Protein AF-A0A1Y3B6M1-F1 (afdb_monomer_lite)

Organism: Euroglyphus maynei (NCBI:txid6958)

Radius of gyration: 24.14 Å; chains: 1; bounding box: 63×74×67 Å

pLDDT: mean 87.47, std 10.2, range [52.38, 98.38]

Structure (mmCIF, N/CA/C/O backbone):
data_AF-A0A1Y3B6M1-F1
#
_entry.id   AF-A0A1Y3B6M1-F1
#
loop_
_atom_site.group_PDB
_atom_site.id
_atom_site.type_symbol
_atom_site.label_atom_id
_atom_site.label_alt_id
_atom_site.label_comp_id
_atom_site.label_asym_id
_atom_site.label_entity_id
_atom_site.label_seq_id
_atom_site.pdbx_PDB_ins_code
_atom_site.Cartn_x
_atom_site.Cartn_y
_atom_site.Cartn_z
_atom_site.occupancy
_atom_site.B_iso_or_equiv
_atom_site.auth_seq_id
_atom_site.auth_comp_id
_atom_site.auth_asym_id
_atom_site.auth_atom_id
_atom_site.pdbx_PDB_model_num
ATOM 1 N N . MET A 1 1 ? 20.526 39.812 29.156 1.00 56.16 1 MET A N 1
ATOM 2 C CA . MET A 1 1 ? 19.170 39.251 29.366 1.00 56.16 1 MET A CA 1
ATOM 3 C C . MET A 1 1 ? 19.056 38.810 30.818 1.00 56.16 1 MET A C 1
ATOM 5 O O . MET A 1 1 ? 19.956 38.121 31.278 1.00 56.16 1 MET A O 1
ATOM 9 N N . THR A 1 2 ? 18.029 39.238 31.553 1.00 82.69 2 THR A N 1
ATOM 10 C CA . THR A 1 2 ? 17.868 38.959 32.996 1.00 82.69 2 THR A CA 1
ATOM 11 C C . THR A 1 2 ? 16.769 37.921 33.245 1.00 82.69 2 THR A C 1
ATOM 13 O O . THR A 1 2 ? 15.884 37.736 32.410 1.00 82.69 2 THR A O 1
ATOM 16 N N . VAL A 1 3 ? 16.799 37.252 34.403 1.00 76.81 3 VAL A N 1
ATOM 17 C CA . VAL A 1 3 ? 15.806 36.231 34.809 1.00 76.81 3 VAL A CA 1
ATOM 18 C C . VAL A 1 3 ? 14.363 36.756 34.719 1.00 76.81 3 VAL A C 1
ATOM 20 O O . VAL A 1 3 ? 13.467 36.036 34.281 1.00 76.81 3 VAL A O 1
ATOM 23 N N . GLY A 1 4 ? 14.146 38.039 35.032 1.00 81.12 4 GLY A N 1
ATOM 24 C CA . GLY A 1 4 ? 12.837 38.694 34.921 1.00 81.12 4 GLY A CA 1
ATOM 25 C C . GLY A 1 4 ? 12.283 38.770 33.493 1.00 81.12 4 GLY A C 1
ATOM 26 O O . GLY A 1 4 ? 11.069 38.750 33.319 1.00 81.12 4 GLY A O 1
ATOM 27 N N . SER A 1 5 ? 13.145 38.787 32.470 1.00 83.19 5 SER A N 1
ATOM 28 C CA . SER A 1 5 ? 12.724 38.795 31.062 1.00 83.19 5 SER A CA 1
ATOM 29 C C . SER A 1 5 ? 12.376 37.398 30.534 1.00 83.19 5 SER A C 1
ATOM 31 O O . SER A 1 5 ? 11.593 37.294 29.596 1.00 83.19 5 SER A O 1
ATOM 33 N N . TRP A 1 6 ? 12.925 36.331 31.121 1.00 88.19 6 TRP A N 1
ATOM 34 C CA . TRP A 1 6 ? 12.691 34.946 30.688 1.00 88.19 6 TRP A CA 1
ATOM 35 C C . TRP A 1 6 ? 11.420 34.330 31.275 1.00 88.19 6 TRP A C 1
ATOM 37 O O . TRP A 1 6 ? 10.715 33.591 30.592 1.00 88.19 6 TRP A O 1
ATOM 47 N N . LEU A 1 7 ? 11.098 34.655 32.528 1.00 88.00 7 LEU A N 1
ATOM 48 C CA . LEU A 1 7 ? 9.897 34.174 33.215 1.00 88.00 7 LEU A CA 1
ATOM 49 C C . LEU A 1 7 ? 8.584 34.375 32.428 1.00 88.00 7 LEU A C 1
ATOM 51 O O . LEU A 1 7 ? 7.830 33.405 32.321 1.00 88.00 7 LEU A O 1
ATOM 55 N N . PRO A 1 8 ? 8.271 35.561 31.864 1.00 91.00 8 PRO A N 1
ATOM 56 C CA . PRO A 1 8 ? 7.045 35.732 31.085 1.00 91.00 8 PRO A CA 1
ATOM 57 C C . PRO A 1 8 ? 7.068 34.917 29.786 1.00 91.00 8 PRO A C 1
ATOM 59 O O . PRO A 1 8 ? 6.048 34.337 29.437 1.00 91.00 8 PRO A O 1
ATOM 62 N N . ILE A 1 9 ? 8.225 34.801 29.124 1.00 93.62 9 ILE A N 1
ATOM 63 C CA . ILE A 1 9 ? 8.383 34.036 27.877 1.00 93.62 9 ILE A CA 1
ATOM 64 C C . ILE A 1 9 ? 8.147 32.540 28.122 1.00 93.62 9 ILE A C 1
ATOM 66 O O . ILE A 1 9 ? 7.402 31.896 27.389 1.00 93.62 9 ILE A O 1
ATOM 70 N N . PHE A 1 10 ? 8.732 31.969 29.177 1.00 94.50 10 PHE A N 1
ATOM 71 C CA . PHE A 1 10 ? 8.503 30.559 29.504 1.00 94.50 10 PHE A CA 1
ATOM 72 C C . PHE A 1 10 ? 7.058 30.291 29.934 1.00 94.50 10 PHE A C 1
ATOM 74 O O . PHE A 1 10 ? 6.504 29.253 29.575 1.00 94.50 10 PHE A O 1
ATOM 81 N N . LYS A 1 11 ? 6.416 31.224 30.653 1.00 94.62 11 LYS A N 1
ATOM 82 C CA . LYS A 1 11 ? 4.994 31.104 31.013 1.00 94.62 11 LYS A CA 1
ATOM 83 C C . LYS A 1 11 ? 4.093 31.111 29.779 1.00 94.62 11 LYS A C 1
ATOM 85 O O . LYS A 1 11 ? 3.209 30.264 29.688 1.00 94.62 11 LYS A O 1
ATOM 90 N N . THR A 1 12 ? 4.319 32.018 28.827 1.00 95.62 12 THR A N 1
ATOM 91 C CA . THR A 1 12 ? 3.512 32.076 27.599 1.00 95.62 12 THR A CA 1
ATOM 92 C C . THR A 1 12 ? 3.732 30.846 26.723 1.00 95.62 12 THR A C 1
ATOM 94 O O . THR A 1 12 ? 2.754 30.239 26.292 1.00 95.62 12 THR A O 1
ATOM 97 N N . LEU A 1 13 ? 4.983 30.415 26.530 1.00 97.06 13 LEU A N 1
ATOM 98 C CA . LEU A 1 13 ? 5.295 29.188 25.789 1.00 97.06 13 LEU A CA 1
ATOM 99 C C . LEU A 1 13 ? 4.675 27.948 26.439 1.00 97.06 13 LEU A C 1
ATOM 101 O O . LEU A 1 13 ? 4.111 27.115 25.738 1.00 97.06 13 LEU A O 1
ATOM 105 N N . SER A 1 14 ? 4.726 27.847 27.770 1.00 97.38 14 SER A N 1
ATOM 106 C CA . SER A 1 14 ? 4.114 26.739 28.509 1.00 97.38 14 SER A CA 1
ATOM 107 C C . SER A 1 14 ? 2.605 26.657 28.261 1.00 97.38 14 SER A C 1
ATOM 109 O O . SER A 1 14 ? 2.094 25.588 27.936 1.00 97.38 14 SER A O 1
ATOM 111 N N . ILE A 1 15 ? 1.898 27.791 28.313 1.00 97.69 15 ILE A N 1
ATOM 112 C CA . ILE A 1 15 ? 0.455 27.842 28.031 1.00 97.69 15 ILE A CA 1
ATOM 113 C C . ILE A 1 15 ? 0.163 27.436 26.578 1.00 97.69 15 ILE A C 1
ATOM 115 O O . ILE A 1 15 ? -0.742 26.638 26.340 1.00 97.69 15 ILE A O 1
ATOM 119 N N . ILE A 1 16 ? 0.940 27.936 25.610 1.00 98.19 16 ILE A N 1
ATOM 120 C CA . ILE A 1 16 ? 0.761 27.602 24.187 1.00 98.19 16 ILE A CA 1
ATOM 121 C C . ILE A 1 16 ? 0.960 26.100 23.950 1.00 98.19 16 ILE A C 1
ATOM 123 O O . ILE A 1 16 ? 0.113 25.463 23.322 1.00 98.19 16 ILE A O 1
ATOM 127 N N . TYR A 1 17 ? 2.042 25.519 24.475 1.00 98.38 17 TYR A N 1
ATOM 128 C CA . TYR A 1 17 ? 2.318 24.092 24.308 1.00 98.38 17 TYR A CA 1
ATOM 129 C C . TYR A 1 17 ? 1.321 23.207 25.051 1.00 98.38 17 TYR A C 1
ATOM 131 O O . TYR A 1 17 ? 0.971 22.149 24.535 1.00 98.38 17 TYR A O 1
ATOM 139 N N . LEU A 1 18 ? 0.812 23.639 26.208 1.00 98.06 18 LEU A N 1
ATOM 140 C CA . LEU A 1 18 ? -0.251 22.925 26.911 1.00 98.06 18 LEU A CA 1
ATOM 141 C C . LEU A 1 18 ? -1.519 22.853 26.049 1.00 98.06 18 LEU A C 1
ATOM 143 O O . LEU A 1 18 ? -2.072 21.772 25.861 1.00 98.06 18 LEU A O 1
ATOM 147 N N . ILE A 1 19 ? -1.954 23.985 25.486 1.00 98.19 19 ILE A N 1
ATOM 148 C CA . ILE A 1 19 ? -3.149 24.044 24.633 1.00 98.19 19 ILE A CA 1
ATOM 149 C C . ILE A 1 19 ? -2.946 23.202 23.368 1.00 98.19 19 ILE A C 1
ATOM 151 O O . ILE A 1 19 ? -3.797 22.376 23.041 1.00 98.19 19 ILE A O 1
ATOM 155 N N . MET A 1 20 ? -1.811 23.362 22.681 1.00 98.00 20 MET A N 1
ATOM 156 C CA . MET A 1 20 ? -1.489 22.573 21.489 1.00 98.00 20 MET A CA 1
ATOM 157 C C . MET A 1 20 ? -1.423 21.072 21.809 1.00 98.00 20 MET A C 1
ATOM 159 O O . MET A 1 20 ? -1.964 20.264 21.058 1.00 98.00 20 MET A O 1
ATOM 163 N N . GLY A 1 21 ? -0.828 20.698 22.945 1.00 98.12 21 GLY A N 1
ATOM 164 C CA . GLY A 1 21 ? -0.761 19.318 23.419 1.00 98.12 21 GLY A CA 1
ATOM 165 C C . GLY A 1 21 ? -2.143 18.717 23.673 1.00 98.12 21 GLY A C 1
ATOM 166 O O . GLY A 1 21 ? -2.411 17.611 23.210 1.00 98.12 21 GLY A O 1
ATOM 167 N N . LEU A 1 22 ? -3.044 19.459 24.327 1.00 97.88 22 LEU A N 1
ATOM 168 C CA . LEU A 1 22 ? -4.426 19.024 24.555 1.00 97.88 22 LEU A CA 1
ATOM 169 C C . LEU A 1 22 ? -5.199 18.843 23.242 1.00 97.88 22 LEU A C 1
ATOM 171 O O . LEU A 1 22 ? -5.906 17.848 23.089 1.00 97.88 22 LEU A O 1
ATOM 175 N N . ILE A 1 23 ? -5.035 19.760 22.281 1.00 97.88 23 ILE A N 1
ATOM 176 C CA . ILE A 1 23 ? -5.667 19.654 20.957 1.00 97.88 23 ILE A CA 1
ATOM 177 C C . ILE A 1 23 ? -5.150 18.414 20.217 1.00 97.88 23 ILE A C 1
ATOM 179 O O . ILE A 1 23 ? -5.949 17.597 19.763 1.00 97.88 23 ILE A O 1
ATOM 183 N N . CYS A 1 24 ? -3.830 18.234 20.126 1.00 97.38 24 CYS A N 1
ATOM 184 C CA . CYS A 1 24 ? -3.230 17.074 19.463 1.00 97.38 24 CYS A CA 1
ATOM 185 C C . CYS A 1 24 ? -3.636 15.754 20.131 1.00 97.38 24 CYS A C 1
ATOM 187 O O . CYS A 1 24 ? -3.933 14.785 19.434 1.00 97.38 24 CYS A O 1
ATOM 189 N N . PHE A 1 25 ? -3.691 15.719 21.465 1.00 96.94 25 PHE A N 1
ATOM 190 C CA . PHE A 1 25 ? -4.132 14.549 22.219 1.00 96.94 25 PHE A CA 1
ATOM 191 C C . PHE A 1 25 ? -5.598 14.210 21.931 1.00 96.94 25 PHE A C 1
ATOM 193 O O . PHE A 1 25 ? -5.911 13.063 21.618 1.00 96.94 25 PHE A O 1
ATOM 200 N N . TYR A 1 26 ? -6.486 15.208 21.950 1.00 96.94 26 TYR A N 1
ATOM 201 C CA . TYR A 1 26 ? -7.895 15.015 21.608 1.00 96.94 26 TYR A CA 1
ATOM 202 C C . TYR A 1 26 ? -8.072 14.497 20.173 1.00 96.94 26 TYR A C 1
ATOM 204 O O . TYR A 1 26 ? -8.815 13.543 19.942 1.00 96.94 26 TYR A O 1
ATOM 212 N N . LEU A 1 27 ? -7.350 15.079 19.209 1.00 95.19 27 LEU A N 1
ATOM 2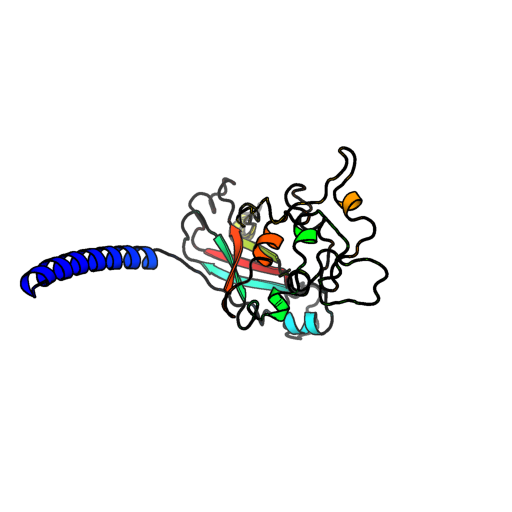13 C CA . LEU A 1 27 ? -7.382 14.622 17.820 1.00 95.19 27 LEU A CA 1
ATOM 214 C C . LEU A 1 27 ? -6.871 13.184 17.684 1.00 95.19 27 LEU A C 1
ATOM 216 O O . LEU A 1 27 ? -7.476 12.403 16.955 1.00 95.19 27 LEU A O 1
ATOM 220 N N . ASN A 1 28 ? -5.819 12.806 18.412 1.00 94.50 28 ASN A N 1
ATOM 221 C CA . ASN A 1 28 ? -5.300 11.439 18.400 1.00 94.50 28 ASN A CA 1
ATOM 222 C C . ASN A 1 28 ? -6.326 10.426 18.934 1.00 94.50 28 ASN A C 1
ATOM 224 O O . ASN A 1 28 ? -6.530 9.391 18.307 1.00 94.50 28 ASN A O 1
ATOM 228 N N . LEU A 1 29 ? -7.035 10.760 20.018 1.00 93.00 29 LEU A N 1
ATOM 229 C CA . LEU A 1 29 ? -8.090 9.906 20.578 1.00 93.00 29 LEU A CA 1
ATOM 230 C C . LEU A 1 29 ? -9.299 9.730 19.646 1.00 93.00 29 LEU A C 1
ATOM 232 O O . LEU A 1 29 ? -10.032 8.754 19.775 1.00 93.00 29 LEU A O 1
ATOM 236 N N . SER A 1 30 ? -9.524 10.664 18.718 1.00 90.19 30 SER A N 1
ATOM 237 C CA . SER A 1 30 ? -10.634 10.585 17.760 1.00 90.19 30 SER A CA 1
ATOM 238 C C . SER A 1 30 ? -10.384 9.619 16.593 1.00 90.19 30 SER A C 1
ATOM 240 O O . SER A 1 30 ? -11.319 9.284 15.862 1.00 90.19 30 SER A O 1
ATOM 242 N N . VAL A 1 31 ? -9.139 9.168 16.403 1.00 91.31 31 VAL A N 1
ATOM 243 C CA . VAL A 1 31 ? -8.767 8.266 15.308 1.00 91.31 31 VAL A CA 1
ATOM 244 C C . VAL A 1 31 ? -9.164 6.833 15.655 1.00 91.31 31 VAL A C 1
ATOM 246 O O . VAL A 1 31 ? -8.748 6.282 16.670 1.00 91.31 31 VAL A O 1
ATOM 249 N N . ILE A 1 32 ? -9.948 6.208 14.777 1.00 92.38 32 ILE A N 1
ATOM 250 C CA . ILE A 1 32 ? -10.334 4.798 14.882 1.00 92.38 32 ILE A CA 1
ATOM 251 C C . ILE A 1 32 ? -9.449 3.994 13.928 1.00 92.38 32 ILE A C 1
ATOM 253 O O . ILE A 1 32 ? -9.487 4.217 12.718 1.00 92.38 32 ILE A O 1
ATOM 257 N N . GLU A 1 33 ? -8.678 3.047 14.461 1.00 93.25 33 GLU A N 1
ATOM 258 C CA . GLU A 1 33 ? -7.795 2.169 13.687 1.00 93.25 33 GLU A CA 1
ATOM 259 C C . GLU A 1 33 ? -8.079 0.697 14.016 1.00 93.25 33 GLU A C 1
ATOM 261 O O . GLU A 1 33 ? -8.219 0.317 15.178 1.00 93.25 33 GLU A O 1
ATOM 266 N N . TYR A 1 34 ? -8.148 -0.134 12.976 1.00 94.12 34 TYR A N 1
ATOM 267 C CA . TYR A 1 34 ? -8.217 -1.588 13.085 1.00 94.12 34 TYR A CA 1
ATOM 268 C C . TYR A 1 34 ? -6.979 -2.192 12.424 1.00 94.12 34 TYR A C 1
ATOM 270 O O . TYR A 1 34 ? -6.754 -1.984 11.232 1.00 94.12 34 TYR A O 1
ATOM 278 N N . LYS A 1 35 ? -6.190 -2.950 13.194 1.00 94.56 35 LYS A N 1
ATOM 279 C CA . LYS A 1 35 ? -5.006 -3.672 12.710 1.00 94.56 35 LYS A CA 1
ATOM 280 C C . LYS A 1 35 ? -5.307 -5.168 12.678 1.00 94.56 35 LYS A C 1
ATOM 282 O O . LYS A 1 35 ? -5.713 -5.733 13.691 1.00 94.56 35 LYS A O 1
ATOM 287 N N . PHE A 1 36 ? -5.083 -5.797 11.526 1.00 94.19 36 PHE A N 1
ATOM 288 C CA . PHE A 1 36 ? -5.227 -7.241 11.342 1.00 94.19 36 PHE A CA 1
ATOM 289 C C . PHE A 1 36 ? -3.891 -7.830 10.908 1.00 94.19 36 PHE A C 1
ATOM 291 O O . PHE A 1 36 ? -3.324 -7.408 9.902 1.00 94.19 36 PHE A O 1
ATOM 298 N N . GLU A 1 37 ? -3.392 -8.794 11.673 1.00 94.81 37 GLU A N 1
ATOM 299 C CA . GLU A 1 37 ? -2.211 -9.567 11.305 1.00 94.81 37 GLU A CA 1
ATOM 300 C C . GLU A 1 37 ? -2.639 -10.804 10.512 1.00 94.81 37 GLU A C 1
ATOM 302 O O . GLU A 1 37 ? -3.543 -11.530 10.928 1.00 94.81 37 GLU A O 1
ATOM 307 N N . TYR A 1 38 ? -2.009 -11.025 9.357 1.00 94.19 38 TYR A N 1
ATOM 308 C CA . TYR A 1 38 ? -2.346 -12.123 8.447 1.00 94.19 38 TYR A CA 1
ATOM 309 C C . TYR A 1 38 ? -1.124 -12.961 8.029 1.00 94.19 38 TYR A C 1
ATOM 311 O O . TYR A 1 38 ? -1.192 -13.729 7.074 1.00 94.19 38 TYR A O 1
ATOM 319 N N . THR A 1 39 ? -0.010 -12.869 8.761 1.00 92.75 39 THR A N 1
ATOM 320 C CA . THR A 1 39 ? 1.233 -13.605 8.469 1.00 92.75 39 THR A CA 1
ATOM 321 C C . THR A 1 39 ? 1.020 -15.122 8.451 1.00 92.75 39 THR A C 1
ATOM 323 O O . THR A 1 39 ? 1.394 -15.793 7.493 1.00 92.75 39 THR A O 1
ATOM 326 N N . ASP A 1 40 ? 0.351 -15.656 9.477 1.00 90.31 40 ASP A N 1
ATOM 327 C CA . ASP A 1 40 ? 0.037 -17.084 9.615 1.00 90.31 40 ASP A CA 1
ATOM 328 C C . ASP A 1 40 ? -1.398 -17.404 9.156 1.00 90.31 40 ASP A C 1
ATOM 330 O O . ASP A 1 40 ? -2.075 -18.268 9.721 1.00 90.31 40 ASP A O 1
ATOM 334 N N . CYS A 1 41 ? -1.886 -16.713 8.120 1.00 90.12 41 CYS A N 1
ATOM 335 C CA . CYS A 1 41 ? -3.236 -16.932 7.611 1.00 90.12 41 CYS A CA 1
ATOM 336 C C . CYS A 1 41 ? -3.414 -18.361 7.074 1.00 90.12 41 CYS A C 1
ATOM 338 O O . CYS A 1 41 ? -2.555 -18.903 6.370 1.00 90.12 41 CYS A O 1
ATOM 340 N N . LEU A 1 42 ? -4.554 -18.969 7.400 1.00 89.94 42 LEU A N 1
ATOM 341 C CA . LEU A 1 42 ? -4.904 -20.311 6.947 1.00 89.94 42 LEU A CA 1
ATOM 342 C C . LEU A 1 42 ? -5.476 -20.266 5.536 1.00 89.94 42 LEU A C 1
ATOM 344 O O . LEU A 1 42 ? -6.326 -19.428 5.230 1.00 89.94 42 LEU A O 1
ATOM 348 N N . ARG A 1 43 ? -5.041 -21.209 4.699 1.00 86.81 43 ARG A N 1
ATOM 349 C CA . ARG A 1 43 ? -5.583 -21.376 3.354 1.00 86.81 43 ARG A CA 1
ATOM 350 C C . ARG A 1 43 ? -7.084 -21.648 3.422 1.00 86.81 43 ARG A C 1
ATOM 352 O O . ARG A 1 43 ? -7.520 -22.581 4.096 1.00 86.81 43 ARG A O 1
ATOM 359 N N . ASP A 1 44 ? -7.851 -20.876 2.662 1.00 82.38 44 ASP A N 1
ATOM 360 C CA . ASP A 1 44 ? -9.269 -21.134 2.469 1.00 82.38 44 ASP A CA 1
ATOM 361 C C . ASP A 1 44 ? -9.436 -22.367 1.569 1.00 82.38 44 ASP A C 1
ATOM 363 O O . ASP A 1 44 ? -8.948 -22.410 0.433 1.00 82.38 44 ASP A O 1
ATOM 367 N N . LEU A 1 45 ? -10.060 -23.415 2.106 1.00 70.19 45 LEU A N 1
ATOM 368 C CA . LEU A 1 45 ? -10.332 -24.643 1.367 1.00 70.19 45 LEU A CA 1
ATOM 369 C C . LEU A 1 45 ? -11.693 -24.499 0.690 1.00 70.19 45 LEU A C 1
ATOM 371 O O . LEU A 1 45 ? -12.726 -24.442 1.358 1.00 70.19 45 LEU A O 1
ATOM 375 N N . GLU A 1 46 ? -11.702 -24.481 -0.643 1.00 63.56 46 GLU A N 1
ATOM 376 C CA . GLU A 1 46 ? -12.949 -24.614 -1.390 1.00 63.56 46 GLU A CA 1
ATOM 377 C C . GLU A 1 46 ? -13.657 -25.924 -0.987 1.00 63.56 46 GLU A C 1
ATOM 379 O O . GLU A 1 46 ? -13.002 -26.951 -0.771 1.00 63.56 46 GLU A O 1
ATOM 384 N N . PRO A 1 47 ? -15.000 -25.928 -0.899 1.00 55.81 47 PRO A N 1
ATOM 385 C CA . PRO A 1 47 ? -15.770 -27.029 -0.313 1.00 55.81 47 PRO A CA 1
ATOM 386 C C . PRO A 1 47 ? -15.575 -28.393 -1.000 1.00 55.81 47 PRO A C 1
ATOM 388 O O . PRO A 1 47 ? -15.928 -29.416 -0.423 1.00 55.81 47 PRO A O 1
ATOM 391 N N . GLN A 1 48 ? -14.978 -28.442 -2.195 1.00 53.28 48 GLN A N 1
ATOM 392 C CA . GLN A 1 48 ? -14.689 -29.681 -2.925 1.00 53.28 48 GLN A CA 1
ATOM 393 C C . GLN A 1 48 ? -13.404 -30.404 -2.461 1.00 53.28 48 GLN A C 1
ATOM 395 O O . GLN A 1 48 ? -13.196 -31.558 -2.827 1.00 53.28 48 GLN A O 1
ATOM 400 N N . GLN A 1 49 ? -12.557 -29.775 -1.633 1.00 55.53 49 GLN A N 1
ATOM 401 C CA . GLN A 1 49 ? -11.272 -30.328 -1.161 1.00 55.53 49 GLN A CA 1
ATOM 402 C C . GLN A 1 49 ? -11.272 -30.696 0.338 1.00 55.53 49 GLN A C 1
ATOM 404 O O . GLN A 1 49 ? -10.221 -30.755 0.970 1.00 55.53 49 GLN A O 1
ATOM 409 N N . GLN A 1 50 ? -12.442 -30.982 0.921 1.00 55.91 50 GLN A N 1
ATOM 410 C CA . GLN A 1 50 ? -12.597 -31.311 2.351 1.00 55.91 50 GLN A CA 1
ATOM 411 C C . GLN A 1 50 ? -11.975 -32.655 2.788 1.00 55.91 50 GLN A C 1
ATOM 413 O O . GLN A 1 50 ? -11.927 -32.942 3.982 1.00 55.91 50 GLN A O 1
ATOM 418 N N . ASN A 1 51 ? -11.459 -33.470 1.862 1.00 53.38 51 ASN A N 1
ATOM 419 C CA . ASN A 1 51 ? -10.972 -34.822 2.166 1.00 53.38 51 ASN A CA 1
ATOM 420 C C . ASN A 1 51 ? -9.515 -34.905 2.662 1.00 53.38 51 ASN A C 1
ATOM 422 O O . ASN A 1 51 ? -8.981 -36.006 2.775 1.00 53.38 51 ASN A O 1
ATOM 426 N N . ILE A 1 52 ? -8.856 -33.786 2.993 1.00 53.69 52 ILE A N 1
ATOM 427 C CA . ILE A 1 52 ? -7.541 -33.812 3.656 1.00 53.69 52 ILE A CA 1
ATOM 428 C C . ILE A 1 52 ? -7.528 -32.780 4.798 1.00 53.69 52 ILE A C 1
ATOM 430 O O . ILE A 1 52 ? -7.536 -31.579 4.525 1.00 53.69 52 ILE A O 1
ATOM 434 N N . PRO A 1 53 ? -7.456 -33.200 6.077 1.00 58.69 53 PRO A N 1
ATOM 435 C CA . PRO A 1 53 ? -7.428 -32.301 7.227 1.00 58.69 53 PRO A CA 1
ATOM 436 C C . PRO A 1 53 ? -6.008 -31.762 7.436 1.00 58.69 53 PRO A C 1
ATOM 438 O O . PRO A 1 53 ? -5.385 -31.995 8.470 1.00 58.69 53 PRO A O 1
ATOM 441 N N . LYS A 1 54 ? -5.442 -31.087 6.433 1.00 65.81 54 LYS A N 1
ATOM 442 C CA . LYS A 1 54 ? -4.144 -30.432 6.588 1.00 65.81 54 LYS A CA 1
ATOM 443 C C . LYS A 1 54 ? -4.378 -28.943 6.761 1.00 65.81 54 LYS A C 1
ATOM 445 O O . LYS A 1 54 ? -4.567 -28.224 5.786 1.00 65.81 54 LYS A O 1
ATOM 450 N N . ILE A 1 55 ? -4.374 -28.509 8.021 1.00 74.69 55 ILE A N 1
ATOM 451 C CA . ILE A 1 55 ? -4.203 -27.099 8.375 1.00 74.69 55 ILE A CA 1
ATOM 452 C C . ILE A 1 55 ? -2.915 -26.653 7.680 1.00 74.69 55 ILE A C 1
ATOM 454 O O . ILE A 1 55 ? -1.845 -27.206 7.935 1.00 74.69 55 ILE A O 1
ATOM 458 N N . LEU A 1 56 ? -3.050 -25.745 6.720 1.00 85.62 56 LEU A N 1
ATOM 459 C CA . LEU A 1 56 ? -1.958 -25.303 5.869 1.00 85.62 56 LEU A CA 1
ATOM 460 C C . LEU A 1 56 ? -1.949 -23.781 5.870 1.00 85.62 56 LEU A C 1
ATOM 462 O O . LEU A 1 56 ? -2.946 -23.152 5.500 1.00 85.62 56 LEU A O 1
ATOM 466 N N . HIS A 1 57 ? -0.832 -23.205 6.300 1.00 89.69 57 HIS A N 1
ATOM 467 C CA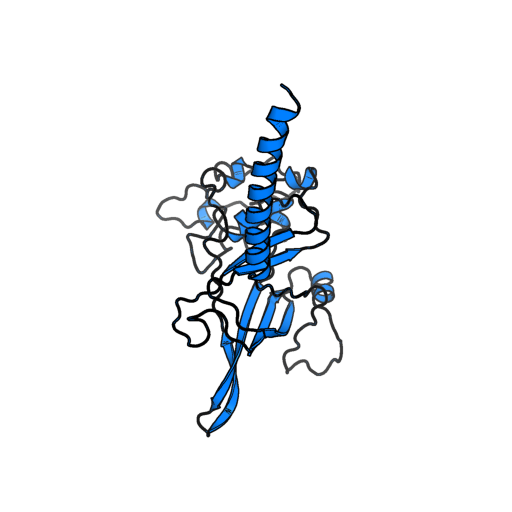 . HIS A 1 57 ? -0.639 -21.765 6.264 1.00 89.69 57 HIS A CA 1
ATOM 468 C C . HIS A 1 57 ? -0.279 -21.332 4.847 1.00 89.69 57 HIS A C 1
ATOM 470 O O . HIS A 1 57 ? 0.417 -22.053 4.128 1.00 89.69 57 HIS A O 1
ATOM 476 N N . CYS A 1 58 ? -0.735 -20.146 4.444 1.00 90.12 58 CYS A N 1
ATOM 477 C CA . CYS A 1 58 ? -0.411 -19.623 3.122 1.00 90.12 58 CYS A CA 1
ATOM 478 C C . CYS A 1 58 ? 1.098 -19.431 2.926 1.00 90.12 58 CYS A C 1
ATOM 480 O O . CYS A 1 58 ? 1.592 -19.765 1.851 1.00 90.12 58 CYS A O 1
ATOM 482 N N . LYS A 1 59 ? 1.849 -19.051 3.971 1.00 90.06 59 LYS A N 1
ATOM 483 C CA . LYS A 1 59 ? 3.317 -18.962 3.890 1.00 90.06 59 LYS A CA 1
ATOM 484 C C . LYS A 1 59 ? 3.960 -20.277 3.425 1.00 90.06 59 LYS A C 1
ATOM 486 O O . LYS A 1 59 ? 4.754 -20.277 2.495 1.00 90.06 59 LYS A O 1
ATOM 491 N N . ASP A 1 60 ? 3.505 -21.415 3.961 1.00 90.19 60 ASP A N 1
ATOM 492 C CA . ASP A 1 60 ? 4.057 -22.735 3.626 1.00 90.19 60 ASP A CA 1
ATOM 493 C C . ASP A 1 60 ? 3.721 -23.161 2.186 1.00 90.19 60 ASP A C 1
ATOM 495 O O . ASP A 1 60 ? 4.399 -24.013 1.603 1.00 90.19 60 ASP A O 1
ATOM 499 N N . VAL A 1 61 ? 2.628 -22.629 1.622 1.00 88.62 61 VAL A N 1
ATOM 500 C CA . VAL A 1 61 ? 2.230 -22.860 0.225 1.00 88.62 61 VAL A CA 1
ATOM 501 C C . VAL A 1 61 ? 3.157 -22.095 -0.709 1.00 88.62 61 VAL A C 1
ATOM 503 O O . VAL A 1 61 ? 3.672 -22.685 -1.662 1.00 88.62 61 VAL A O 1
ATOM 506 N N . ILE A 1 62 ? 3.383 -20.814 -0.415 1.00 88.81 62 ILE A N 1
ATOM 507 C CA . ILE A 1 62 ? 4.224 -19.931 -1.225 1.00 88.81 62 ILE A CA 1
ATOM 508 C C . ILE A 1 62 ? 5.692 -20.355 -1.160 1.00 88.81 62 ILE A C 1
ATOM 510 O O . ILE A 1 62 ? 6.341 -20.420 -2.202 1.00 88.81 62 ILE A O 1
ATOM 514 N N . ASP A 1 63 ? 6.187 -20.748 0.016 1.00 88.50 63 ASP A N 1
ATOM 515 C CA . ASP A 1 63 ? 7.565 -21.227 0.189 1.00 88.50 63 ASP A CA 1
ATOM 516 C C . ASP A 1 63 ? 7.862 -22.468 -0.667 1.00 88.50 63 ASP A C 1
ATOM 518 O O . ASP A 1 63 ? 8.978 -22.651 -1.156 1.00 88.50 63 ASP A O 1
ATOM 522 N N . LYS A 1 64 ? 6.857 -23.328 -0.882 1.00 88.88 64 LYS A N 1
ATOM 523 C CA . LYS A 1 64 ? 6.986 -24.521 -1.733 1.00 88.88 64 LYS A CA 1
ATOM 524 C C . LYS A 1 64 ? 6.805 -24.216 -3.212 1.00 88.88 64 LYS A C 1
ATOM 526 O O . LYS A 1 64 ? 7.493 -24.808 -4.038 1.00 88.88 64 LYS A O 1
ATOM 531 N N . ASN A 1 65 ? 5.859 -23.340 -3.538 1.00 87.88 65 ASN A N 1
ATOM 532 C CA . ASN A 1 65 ? 5.492 -22.987 -4.904 1.00 87.88 65 ASN A CA 1
ATOM 533 C C . ASN A 1 65 ? 5.517 -21.459 -5.056 1.00 87.88 65 ASN A C 1
ATOM 535 O O . ASN A 1 65 ? 4.454 -20.822 -4.996 1.00 87.88 65 ASN A O 1
ATOM 539 N N . PRO A 1 66 ? 6.708 -20.864 -5.258 1.00 82.75 66 PRO A N 1
ATOM 540 C CA . PRO A 1 66 ? 6.830 -19.423 -5.417 1.00 82.75 66 PRO A CA 1
ATOM 541 C C . PRO A 1 66 ? 6.027 -18.967 -6.639 1.00 82.75 66 PRO A 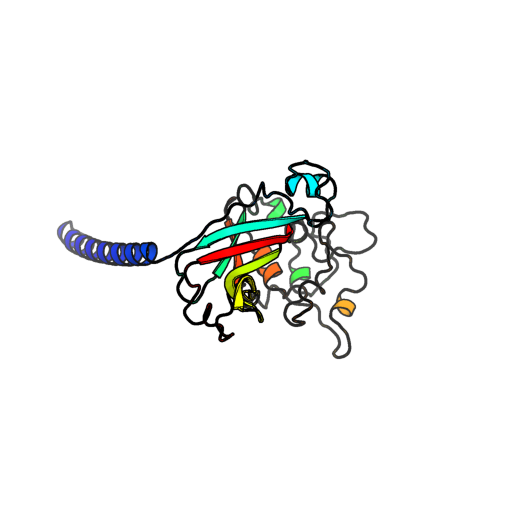C 1
ATOM 543 O O . PRO A 1 66 ? 6.168 -19.515 -7.732 1.00 82.75 66 PRO A O 1
ATOM 546 N N . GLY A 1 67 ? 5.157 -17.975 -6.443 1.00 79.69 67 GLY A N 1
ATOM 547 C CA . GLY A 1 67 ? 4.261 -17.450 -7.479 1.00 79.69 67 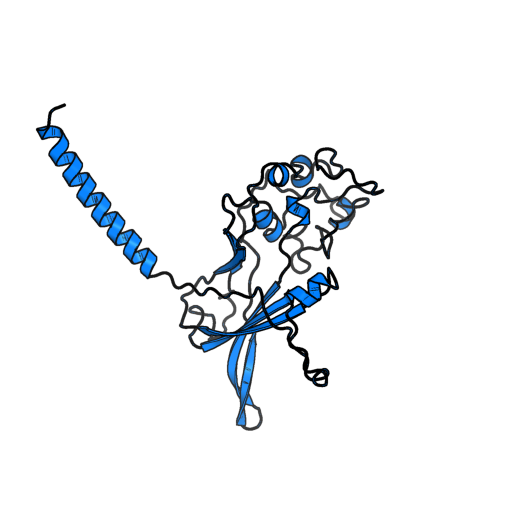GLY A CA 1
ATOM 548 C C . GLY A 1 67 ? 2.894 -18.137 -7.576 1.00 79.69 67 GLY A C 1
ATOM 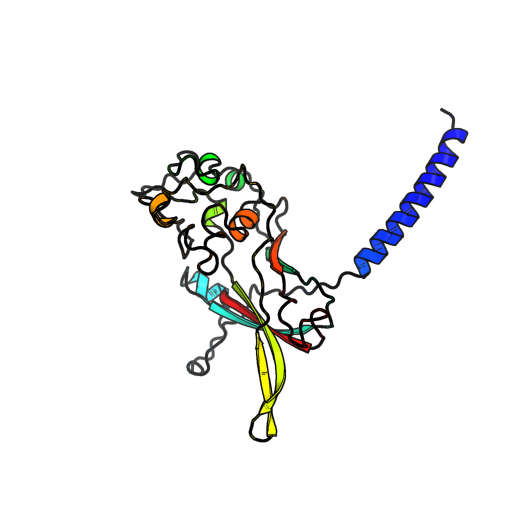549 O O . GLY A 1 67 ? 2.075 -17.722 -8.396 1.00 79.69 67 GLY A O 1
ATOM 550 N N . SER A 1 68 ? 2.614 -19.156 -6.755 1.00 86.31 68 SER A N 1
ATOM 551 C CA . SER A 1 68 ? 1.230 -19.604 -6.547 1.00 86.31 68 SER A CA 1
ATOM 552 C C . SER A 1 68 ? 0.436 -18.551 -5.765 1.00 86.31 68 SER A C 1
ATOM 554 O O . SER A 1 68 ? 1.024 -17.728 -5.082 1.00 86.31 68 SER A O 1
ATOM 556 N N . ILE A 1 69 ? -0.893 -18.544 -5.894 1.00 87.00 69 ILE A N 1
ATOM 557 C CA . ILE A 1 69 ? -1.763 -17.627 -5.142 1.00 87.00 69 ILE A CA 1
ATOM 558 C C . ILE A 1 69 ? -2.441 -18.428 -4.035 1.00 87.00 69 ILE A C 1
ATOM 560 O O . ILE A 1 69 ? -3.095 -19.439 -4.324 1.00 87.00 69 ILE A O 1
ATOM 564 N N . CYS A 1 70 ? -2.326 -17.977 -2.787 1.00 90.88 70 CYS A N 1
ATOM 565 C CA . CYS A 1 70 ? -3.022 -18.579 -1.657 1.00 90.88 70 CYS A CA 1
ATOM 566 C C . CYS A 1 70 ? -4.104 -17.637 -1.132 1.00 90.88 70 CYS A C 1
ATOM 568 O O . CYS A 1 70 ? -3.833 -16.526 -0.691 1.00 90.88 70 CYS A O 1
ATOM 570 N N . ARG A 1 71 ? -5.362 -18.082 -1.167 1.00 92.44 71 ARG A N 1
ATOM 571 C CA . ARG A 1 71 ? -6.474 -17.287 -0.641 1.00 92.44 71 ARG A CA 1
ATOM 572 C C . ARG A 1 71 ? -6.663 -17.550 0.836 1.00 92.44 71 ARG A C 1
ATOM 574 O O . ARG A 1 71 ? -6.670 -18.706 1.260 1.00 92.44 71 ARG A O 1
ATOM 581 N N . CYS A 1 72 ? -6.882 -16.489 1.591 1.00 92.56 72 CYS A N 1
ATOM 582 C CA . CYS A 1 72 ? -7.190 -16.575 3.003 1.00 92.56 72 CYS A CA 1
ATOM 583 C C . CYS A 1 72 ? -8.289 -15.575 3.381 1.00 92.56 72 CYS A C 1
ATOM 585 O O . CYS A 1 72 ? -8.496 -14.566 2.699 1.00 92.56 72 CYS A O 1
ATOM 587 N N . GLN A 1 73 ? -9.038 -15.883 4.439 1.00 92.69 73 GLN A N 1
ATOM 588 C CA . GLN A 1 73 ? -10.197 -15.093 4.843 1.00 92.69 73 GLN A CA 1
ATOM 589 C C . GLN A 1 73 ? -10.192 -14.788 6.339 1.00 92.69 73 GLN A C 1
ATOM 591 O O . GLN A 1 73 ? -9.972 -15.666 7.171 1.00 92.69 73 GLN A O 1
ATOM 596 N N . ILE A 1 74 ? -10.480 -13.534 6.680 1.00 93.38 74 ILE A N 1
ATOM 597 C CA . ILE A 1 74 ? -10.537 -13.044 8.057 1.00 93.38 74 ILE A CA 1
ATOM 598 C C . ILE A 1 74 ? -11.919 -12.429 8.291 1.00 93.38 74 ILE A C 1
ATOM 600 O O . ILE A 1 74 ? -12.291 -11.436 7.665 1.00 93.38 74 ILE A O 1
ATOM 604 N N . LEU A 1 75 ? -12.702 -13.033 9.191 1.00 93.25 75 LEU A N 1
ATOM 605 C CA . LEU A 1 75 ? -14.017 -12.529 9.593 1.00 93.25 75 LEU A CA 1
ATOM 606 C C . LEU A 1 75 ? -13.892 -11.722 10.886 1.00 93.25 75 LEU A C 1
ATOM 608 O O . LEU A 1 75 ? -13.571 -12.275 11.936 1.00 93.25 75 LEU A O 1
ATOM 612 N N . VAL A 1 76 ? -14.212 -10.433 10.824 1.00 93.94 76 VAL A N 1
ATOM 613 C CA . VAL A 1 76 ? -14.036 -9.491 11.940 1.00 93.94 76 VAL A CA 1
ATOM 614 C C . VAL A 1 76 ? -15.286 -8.658 12.164 1.00 93.94 76 VAL A C 1
ATOM 616 O O . VAL A 1 76 ? -16.012 -8.332 11.225 1.00 93.94 76 VAL A O 1
ATOM 619 N N . TYR A 1 77 ? -15.557 -8.316 13.421 1.00 94.50 77 TYR A N 1
ATOM 620 C CA . TYR A 1 77 ? -16.580 -7.335 13.766 1.00 94.50 77 TYR A CA 1
ATOM 621 C C . TYR A 1 77 ? -15.925 -5.959 13.908 1.00 94.50 77 TYR A C 1
ATOM 623 O O . TYR A 1 77 ? -14.990 -5.805 14.691 1.00 94.50 77 TYR A O 1
ATOM 631 N N . MET A 1 78 ? -16.417 -4.969 13.166 1.00 94.12 78 MET A N 1
ATOM 632 C CA . MET A 1 78 ? -15.945 -3.585 13.238 1.00 94.12 78 MET A CA 1
ATOM 633 C C . MET A 1 78 ? -17.051 -2.677 13.779 1.00 94.12 78 MET A C 1
ATOM 635 O O . MET A 1 78 ? -18.221 -2.832 13.420 1.00 94.12 78 MET A O 1
ATOM 639 N N . ASN A 1 79 ? -16.671 -1.731 14.637 1.00 92.88 79 ASN A N 1
ATOM 640 C CA . ASN A 1 79 ? -17.496 -0.602 15.070 1.00 92.88 79 ASN A CA 1
ATOM 641 C C . ASN A 1 79 ? -17.625 0.415 13.923 1.00 92.88 79 ASN A C 1
ATOM 643 O O . ASN A 1 79 ? -16.894 0.306 12.934 1.00 92.88 79 ASN A O 1
ATOM 647 N N . PRO A 1 80 ? -18.558 1.383 14.001 1.00 92.00 80 PRO A N 1
ATOM 648 C CA . PRO A 1 80 ? -18.726 2.322 12.906 1.00 92.00 80 PRO A CA 1
ATOM 649 C C . PRO A 1 80 ? -17.473 3.191 12.742 1.00 92.00 80 PRO A C 1
ATOM 651 O O . PRO A 1 80 ? -16.988 3.779 13.707 1.00 92.00 80 PRO A O 1
ATOM 654 N N . ILE A 1 81 ? -16.975 3.276 11.510 1.00 92.94 81 ILE A N 1
ATOM 655 C CA . ILE A 1 81 ? -15.846 4.117 11.112 1.00 92.94 81 ILE A CA 1
ATOM 656 C C . ILE A 1 81 ? -16.412 5.280 10.290 1.00 92.94 81 ILE A C 1
ATOM 658 O O . ILE A 1 81 ? -17.169 5.028 9.345 1.00 92.94 81 ILE A O 1
ATOM 662 N N . PRO A 1 82 ? -16.080 6.539 10.620 1.00 91.12 82 PRO A N 1
ATOM 663 C CA . PRO A 1 82 ? -16.534 7.692 9.854 1.00 91.12 82 PRO A CA 1
ATOM 664 C C . PRO A 1 82 ? -16.028 7.652 8.404 1.00 91.12 82 PRO A C 1
ATOM 666 O O . PRO A 1 82 ? -15.168 6.856 8.029 1.00 91.12 82 PRO A O 1
ATOM 669 N N . LYS A 1 83 ? -16.593 8.521 7.563 1.00 89.62 83 LYS A N 1
ATOM 670 C CA . LYS A 1 83 ? -16.202 8.676 6.156 1.00 89.62 83 LYS A CA 1
ATOM 671 C C . LYS A 1 83 ? -14.699 8.963 6.004 1.00 89.62 83 LYS A C 1
ATOM 673 O O . LYS A 1 83 ? -14.088 9.545 6.894 1.00 89.62 83 LYS A O 1
ATOM 678 N N . ASN A 1 84 ? -14.161 8.645 4.824 1.00 89.94 84 ASN A N 1
ATOM 679 C CA . ASN A 1 84 ? -12.741 8.741 4.458 1.00 89.94 84 ASN A CA 1
ATOM 680 C C . ASN A 1 84 ? -11.919 7.626 5.108 1.00 89.94 84 ASN A C 1
ATOM 682 O O . ASN A 1 84 ? -10.958 7.871 5.834 1.00 89.94 84 ASN A O 1
ATOM 686 N N . VAL A 1 85 ? -12.328 6.385 4.844 1.00 93.38 85 VAL A N 1
ATOM 687 C CA . VAL A 1 85 ? -11.621 5.202 5.332 1.00 93.38 85 VAL A CA 1
ATOM 688 C C . VAL A 1 85 ? -10.475 4.863 4.386 1.00 93.38 85 VAL A C 1
ATOM 690 O O . VAL A 1 85 ? -10.695 4.589 3.205 1.00 93.38 85 VAL A O 1
ATOM 693 N N . TYR A 1 86 ? -9.261 4.849 4.928 1.00 94.44 86 TYR A N 1
ATOM 694 C CA . TYR A 1 86 ? -8.040 4.472 4.223 1.00 94.44 86 TYR A CA 1
ATOM 695 C C . TYR A 1 86 ? -7.601 3.071 4.637 1.00 94.44 86 TYR A C 1
ATOM 697 O O . TYR A 1 86 ? -7.764 2.668 5.788 1.00 94.44 86 TYR A O 1
ATOM 705 N N . ILE A 1 87 ? -7.026 2.341 3.690 1.00 95.75 87 ILE A N 1
ATOM 706 C CA . ILE A 1 87 ? -6.492 0.998 3.886 1.00 95.75 87 ILE A CA 1
ATOM 707 C C . ILE A 1 87 ? -4.985 1.072 3.683 1.00 95.75 87 ILE A C 1
ATOM 709 O O . ILE A 1 87 ? -4.502 1.584 2.670 1.00 95.75 87 ILE A O 1
ATOM 713 N N . TYR A 1 88 ? -4.250 0.530 4.644 1.00 96.94 88 TYR A N 1
ATOM 714 C CA . TYR A 1 88 ? -2.801 0.424 4.603 1.00 96.94 88 TYR A CA 1
ATOM 715 C C . TYR A 1 88 ? -2.407 -1.042 4.719 1.00 96.94 88 TYR A C 1
ATOM 717 O O . TYR A 1 88 ? -3.026 -1.783 5.482 1.00 96.94 88 TYR A O 1
ATOM 725 N N . TYR A 1 89 ? -1.357 -1.438 4.007 1.00 96.81 89 TYR A N 1
ATOM 726 C CA . TYR A 1 89 ? -0.632 -2.661 4.333 1.00 96.81 89 TYR A CA 1
ATOM 727 C C . TYR A 1 89 ? 0.576 -2.295 5.191 1.00 96.81 89 TYR A C 1
ATOM 729 O O . TYR A 1 89 ? 1.204 -1.250 4.989 1.00 96.81 89 TYR A O 1
ATOM 737 N N . GLY A 1 90 ? 0.861 -3.135 6.180 1.00 96.38 90 GLY A N 1
ATOM 738 C CA . GLY A 1 90 ? 1.982 -2.975 7.093 1.00 96.38 90 GLY A CA 1
ATOM 739 C C . GLY A 1 90 ? 2.950 -4.135 6.950 1.00 96.38 90 GLY A C 1
ATOM 740 O O . GLY A 1 90 ? 2.523 -5.271 6.773 1.00 96.38 90 GLY A O 1
ATOM 741 N N . MET A 1 91 ? 4.240 -3.841 7.046 1.00 95.69 91 MET A N 1
ATOM 742 C CA . MET A 1 91 ? 5.284 -4.851 7.181 1.00 95.69 91 MET A CA 1
ATOM 743 C C . MET A 1 91 ? 6.092 -4.565 8.432 1.00 95.69 91 MET A C 1
ATOM 745 O O . MET A 1 91 ? 6.335 -3.406 8.775 1.00 95.69 91 MET A O 1
ATOM 749 N N . GLU A 1 92 ? 6.512 -5.635 9.090 1.00 95.62 92 GLU A N 1
ATOM 750 C CA . GLU A 1 92 ? 7.404 -5.606 10.241 1.00 95.62 92 GLU A CA 1
ATOM 751 C C . GLU A 1 92 ? 8.663 -6.405 9.901 1.00 95.62 92 GLU A C 1
ATOM 753 O O . GLU A 1 92 ? 8.620 -7.341 9.104 1.00 95.62 92 GLU A O 1
ATOM 758 N N . PHE A 1 93 ? 9.796 -6.007 10.483 1.00 94.69 93 PHE A N 1
ATOM 759 C CA . PHE A 1 93 ? 11.106 -6.629 10.241 1.00 94.69 93 PHE A CA 1
ATOM 760 C C . PHE A 1 93 ? 11.573 -6.608 8.769 1.00 94.69 93 PHE A C 1
ATOM 762 O O . PHE A 1 93 ? 12.375 -7.445 8.359 1.00 94.69 93 PHE A O 1
ATOM 769 N N . TYR A 1 94 ? 11.132 -5.619 7.982 1.00 95.19 94 TYR A N 1
ATOM 770 C CA . TYR A 1 94 ? 11.530 -5.448 6.583 1.00 95.19 94 TYR A CA 1
ATOM 771 C C . TYR A 1 94 ? 12.377 -4.178 6.394 1.00 95.19 94 TYR A C 1
ATOM 773 O O . TYR A 1 94 ? 11.889 -3.052 6.471 1.00 95.19 94 TYR A O 1
ATOM 781 N N . TYR A 1 95 ? 13.678 -4.347 6.154 1.00 94.31 95 TYR A N 1
ATOM 782 C CA . TYR A 1 95 ? 14.667 -3.261 6.182 1.00 94.31 95 TYR A CA 1
ATOM 783 C C . TYR A 1 95 ? 14.866 -2.598 4.810 1.00 94.31 95 TYR A C 1
ATOM 785 O O . TYR A 1 95 ? 15.873 -2.821 4.139 1.00 94.31 95 TYR A O 1
ATOM 793 N N . GLN A 1 96 ? 13.930 -1.732 4.404 1.00 93.44 96 GLN A N 1
ATOM 794 C CA . GLN A 1 96 ? 14.086 -0.936 3.172 1.00 93.44 96 GLN A CA 1
ATOM 795 C C . GLN A 1 96 ? 15.235 0.078 3.249 1.00 93.44 96 GLN A C 1
ATOM 797 O O . GLN A 1 96 ? 15.750 0.500 2.221 1.00 93.44 96 GLN A O 1
ATOM 802 N N . ASN A 1 97 ? 15.652 0.471 4.452 1.00 93.75 97 ASN A N 1
ATOM 803 C CA . ASN A 1 97 ? 16.707 1.458 4.689 1.00 93.75 97 ASN A CA 1
ATOM 804 C C . ASN A 1 97 ? 18.139 0.899 4.553 1.00 93.75 97 ASN A C 1
ATOM 806 O O . ASN A 1 97 ? 19.107 1.611 4.821 1.00 93.75 97 ASN A O 1
ATOM 810 N N . TYR A 1 98 ? 18.302 -0.361 4.145 1.00 93.12 98 TYR A N 1
ATOM 811 C CA . TYR A 1 98 ? 19.614 -0.943 3.882 1.00 93.12 98 TYR A CA 1
ATOM 812 C C . TYR A 1 98 ? 20.253 -0.299 2.639 1.00 93.12 98 TYR A C 1
ATOM 814 O O . TYR A 1 98 ? 19.713 -0.396 1.541 1.00 93.12 98 TYR A O 1
ATOM 822 N N . MET A 1 99 ? 21.414 0.349 2.788 1.00 90.56 99 MET A N 1
ATOM 823 C CA . MET A 1 99 ? 22.007 1.186 1.727 1.00 90.56 99 MET A CA 1
ATOM 824 C C . MET A 1 99 ? 22.146 0.491 0.356 1.00 90.56 99 MET A C 1
ATOM 826 O O . MET A 1 99 ? 21.734 1.087 -0.636 1.00 90.56 99 MET A O 1
ATOM 830 N N . PRO A 1 100 ? 22.640 -0.759 0.239 1.00 90.31 100 PRO A N 1
ATOM 831 C CA . PRO A 1 100 ? 22.670 -1.457 -1.050 1.00 90.31 100 PRO A CA 1
ATOM 832 C C . PRO A 1 100 ? 21.290 -1.714 -1.666 1.00 90.31 100 PRO A C 1
ATOM 834 O O . PRO A 1 100 ? 21.166 -1.729 -2.886 1.00 90.31 100 PRO A O 1
ATOM 837 N N . TYR A 1 101 ? 20.251 -1.893 -0.846 1.00 91.56 101 TYR A N 1
ATOM 838 C CA . TYR A 1 101 ? 18.873 -2.029 -1.321 1.00 91.56 101 TYR A CA 1
ATOM 839 C C . TYR A 1 101 ? 18.356 -0.697 -1.884 1.00 91.56 101 TYR A C 1
ATOM 841 O O . TYR A 1 101 ? 17.843 -0.664 -3.003 1.00 91.56 101 TYR A O 1
ATOM 849 N N . VAL A 1 102 ? 18.585 0.402 -1.156 1.00 91.19 102 VAL A N 1
ATOM 850 C CA . VAL A 1 102 ? 18.222 1.772 -1.567 1.00 91.19 102 VAL A CA 1
ATOM 851 C C . VAL A 1 102 ? 18.948 2.197 -2.844 1.00 91.19 102 VAL A C 1
ATOM 853 O O . VAL A 1 102 ? 18.339 2.794 -3.727 1.00 91.19 102 VAL A O 1
ATOM 856 N N . ASN A 1 103 ? 20.234 1.865 -2.959 1.00 89.62 103 ASN A N 1
ATOM 857 C CA . ASN A 1 103 ? 21.066 2.236 -4.105 1.00 89.62 103 ASN A CA 1
ATOM 858 C C . ASN A 1 103 ? 20.829 1.344 -5.336 1.00 89.62 103 ASN A C 1
ATOM 860 O O . ASN A 1 103 ? 21.295 1.673 -6.420 1.00 89.62 103 ASN A O 1
ATOM 864 N N . SER A 1 104 ? 20.122 0.218 -5.198 1.00 90.06 104 SER A N 1
ATOM 865 C CA . SER A 1 104 ? 19.804 -0.686 -6.309 1.00 90.06 104 SER A CA 1
ATOM 866 C C . SER A 1 104 ? 18.551 -0.203 -7.049 1.00 90.06 104 SER A C 1
ATOM 868 O O . SER A 1 104 ? 17.507 -0.859 -7.014 1.00 90.06 104 SER A O 1
ATOM 870 N N . ILE A 1 105 ? 18.637 0.988 -7.648 1.00 88.56 105 ILE A N 1
ATOM 871 C CA . ILE A 1 105 ? 17.587 1.653 -8.432 1.00 88.56 105 ILE A CA 1
ATOM 872 C C . ILE A 1 105 ? 18.265 2.477 -9.532 1.00 88.56 105 ILE A C 1
ATOM 874 O O . ILE A 1 105 ? 19.207 3.209 -9.243 1.00 88.56 105 ILE A O 1
ATOM 878 N N . ASP A 1 106 ? 17.738 2.437 -10.756 1.00 90.50 106 ASP A N 1
ATOM 879 C CA . ASP A 1 106 ? 18.139 3.363 -11.819 1.00 90.50 106 ASP A CA 1
ATOM 880 C C . ASP A 1 106 ? 17.121 4.498 -11.973 1.00 90.50 106 ASP A C 1
ATOM 882 O O . ASP A 1 106 ? 15.955 4.281 -12.307 1.00 90.50 106 ASP A O 1
ATOM 886 N N . SER A 1 107 ? 17.573 5.730 -11.742 1.00 89.62 107 SER A N 1
ATOM 887 C CA . SER A 1 107 ? 16.718 6.913 -11.861 1.00 89.62 107 SER A CA 1
ATOM 888 C C . SER A 1 107 ? 16.391 7.268 -13.314 1.00 89.62 107 SER A C 1
ATOM 890 O O . SER A 1 107 ? 15.269 7.688 -13.581 1.00 89.62 107 SER A O 1
ATOM 892 N N . LEU A 1 108 ? 17.314 7.068 -14.262 1.00 90.56 108 LEU A N 1
ATOM 893 C CA . LEU A 1 108 ? 17.075 7.355 -15.684 1.00 90.56 108 LEU A CA 1
ATOM 894 C C . LEU A 1 108 ? 16.024 6.407 -16.268 1.00 90.56 108 LEU A C 1
ATOM 896 O O . LEU A 1 108 ? 15.205 6.817 -17.098 1.00 90.56 108 LEU A O 1
ATOM 900 N N . GLN A 1 109 ? 16.004 5.166 -15.777 1.00 91.19 109 GLN A N 1
ATOM 901 C CA . GLN A 1 109 ? 14.985 4.185 -16.125 1.00 91.19 109 GLN A CA 1
ATOM 902 C C . GLN A 1 109 ? 13.607 4.563 -15.583 1.00 91.19 109 GLN A C 1
ATOM 904 O O . GLN A 1 109 ? 12.637 4.539 -16.338 1.00 91.19 109 GLN A O 1
ATOM 909 N N . LEU A 1 110 ? 13.511 4.967 -14.313 1.00 91.56 110 LEU A N 1
ATOM 910 C CA . LEU A 1 110 ? 12.243 5.409 -13.718 1.00 91.56 110 LEU A CA 1
ATOM 911 C C . LEU A 1 110 ? 11.692 6.687 -14.370 1.00 91.56 110 LEU A C 1
ATOM 913 O O . LEU A 1 110 ? 10.475 6.863 -14.444 1.00 91.56 110 LEU A O 1
ATOM 917 N N . CYS A 1 111 ? 12.570 7.546 -14.890 1.00 91.19 111 CYS A N 1
ATOM 918 C CA . CYS A 1 111 ? 12.201 8.717 -15.683 1.00 91.19 111 CYS A CA 1
ATOM 919 C C . CYS A 1 111 ? 11.840 8.385 -17.144 1.00 91.19 111 CYS A C 1
ATOM 921 O O . CYS A 1 111 ? 11.604 9.304 -17.924 1.00 91.19 111 CYS A O 1
ATOM 923 N N . GLY A 1 112 ? 11.850 7.113 -17.555 1.00 88.50 112 GLY A N 1
ATOM 924 C CA . GLY A 1 112 ? 11.508 6.706 -18.921 1.00 88.50 112 GLY A CA 1
ATOM 925 C C . GLY A 1 112 ? 12.491 7.189 -19.997 1.00 88.50 112 GLY A C 1
ATOM 926 O O . GLY A 1 112 ? 12.168 7.117 -21.181 1.00 88.50 112 GLY A O 1
ATOM 927 N N . GLN A 1 113 ? 13.676 7.679 -19.609 1.00 87.50 113 GLN A N 1
ATOM 928 C CA . GLN A 1 113 ? 14.687 8.207 -20.533 1.00 87.50 113 GLN A CA 1
ATOM 929 C C . GLN A 1 113 ? 15.531 7.090 -21.152 1.00 87.50 113 GLN A C 1
ATOM 931 O O . GLN A 1 113 ? 15.892 7.164 -22.325 1.00 87.50 113 GLN A O 1
ATOM 936 N N . GLN A 1 114 ? 15.834 6.048 -20.372 1.00 84.88 114 GLN A N 1
ATOM 937 C CA . GLN A 1 114 ? 16.660 4.928 -20.811 1.00 84.88 114 GLN A CA 1
ATOM 938 C C . GLN A 1 114 ? 16.180 3.619 -20.181 1.00 84.88 114 GLN A C 1
ATOM 940 O O . GLN A 1 114 ? 16.105 3.498 -18.968 1.00 84.88 114 GLN A O 1
ATOM 945 N N . LEU A 1 115 ? 15.874 2.607 -20.997 1.00 80.69 115 LEU A N 1
ATOM 946 C CA . LEU A 1 115 ? 15.382 1.316 -20.492 1.00 80.69 115 LEU A CA 1
ATOM 947 C C . LEU A 1 115 ? 16.501 0.332 -20.123 1.00 80.69 115 LEU A C 1
ATOM 949 O O . LEU A 1 115 ? 16.279 -0.579 -19.325 1.00 80.69 115 LEU A O 1
ATOM 953 N N . ILE A 1 116 ? 17.694 0.515 -20.690 1.00 78.81 116 ILE A N 1
ATOM 954 C CA . ILE A 1 116 ? 18.873 -0.320 -20.441 1.00 78.81 116 ILE A CA 1
ATOM 955 C C . ILE A 1 116 ? 19.689 0.323 -19.324 1.00 78.81 116 ILE A C 1
ATOM 957 O O . ILE A 1 116 ? 20.218 1.409 -19.520 1.00 78.81 116 ILE A O 1
ATOM 961 N N . SER A 1 117 ? 19.818 -0.351 -18.186 1.00 70.56 117 SER A N 1
ATOM 962 C CA . SER A 1 117 ? 20.590 0.143 -17.046 1.00 70.56 117 SER A CA 1
ATOM 963 C C . SER A 1 117 ? 21.828 -0.707 -16.790 1.00 70.56 117 SER A C 1
ATOM 965 O O . SER A 1 117 ? 21.716 -1.933 -16.732 1.00 70.56 117 SER A O 1
ATOM 967 N N . ASP A 1 118 ? 22.970 -0.057 -16.559 1.00 67.00 118 ASP A N 1
ATOM 968 C CA . ASP A 1 118 ? 24.186 -0.690 -16.028 1.00 67.00 118 ASP A CA 1
ATOM 969 C C . ASP A 1 118 ? 24.308 -0.568 -14.496 1.00 67.00 118 ASP A C 1
ATOM 971 O O . ASP A 1 118 ? 25.090 -1.300 -13.882 1.00 67.00 118 ASP A O 1
ATOM 975 N N . ASP A 1 119 ? 23.529 0.329 -13.879 1.00 66.00 119 ASP A N 1
ATOM 976 C CA . ASP A 1 119 ? 23.661 0.732 -12.469 1.00 66.00 119 ASP A CA 1
ATOM 977 C C . ASP A 1 119 ? 22.958 -0.228 -11.501 1.00 66.00 119 ASP A C 1
ATOM 979 O O . ASP A 1 119 ? 23.305 -0.337 -10.321 1.00 66.00 119 ASP A O 1
ATOM 983 N N . CYS A 1 120 ? 21.976 -0.979 -11.994 1.00 69.25 120 CYS A N 1
ATOM 984 C CA . CYS A 1 120 ? 21.293 -1.978 -11.193 1.00 69.25 120 CYS A CA 1
ATOM 985 C C . CYS A 1 120 ? 22.207 -3.190 -10.953 1.00 69.25 120 CYS A C 1
ATOM 987 O O . CYS A 1 120 ? 22.555 -3.924 -11.873 1.00 69.25 120 CYS A O 1
ATOM 989 N N . SER A 1 121 ? 22.540 -3.428 -9.679 1.00 56.97 121 SER A N 1
ATOM 990 C CA . SER A 1 121 ? 23.512 -4.407 -9.142 1.00 56.97 121 SER A CA 1
ATOM 991 C C . SER A 1 121 ? 23.391 -5.873 -9.602 1.00 56.97 121 SER A C 1
ATOM 993 O O . SER A 1 121 ? 24.204 -6.711 -9.216 1.00 56.97 121 SER A O 1
ATOM 995 N N . SER A 1 122 ? 22.412 -6.211 -10.436 1.00 54.00 122 SER A N 1
ATOM 996 C CA . SER A 1 122 ? 22.185 -7.547 -10.969 1.00 54.00 122 SER A CA 1
ATOM 997 C C . SER A 1 122 ? 22.501 -7.575 -12.466 1.00 54.00 122 SER A C 1
ATOM 999 O O . SER A 1 122 ? 21.602 -7.616 -13.305 1.00 54.00 122 SER A O 1
ATOM 1001 N N . LYS A 1 123 ? 23.796 -7.624 -12.804 1.00 52.38 123 LYS A N 1
ATOM 1002 C CA . LYS A 1 123 ? 24.263 -8.117 -14.111 1.00 52.38 123 LYS A CA 1
ATOM 1003 C C . LYS A 1 123 ? 24.017 -9.624 -14.182 1.00 52.38 123 LYS A C 1
ATOM 1005 O O . LYS A 1 123 ? 24.938 -10.429 -14.082 1.00 52.38 123 LYS A O 1
ATOM 1010 N N . ASN A 1 124 ? 22.754 -10.026 -14.267 1.00 53.41 124 ASN A N 1
ATOM 1011 C CA . ASN A 1 124 ? 22.438 -11.403 -14.609 1.00 53.41 124 ASN A CA 1
ATOM 1012 C C . ASN A 1 124 ? 22.734 -11.588 -16.102 1.00 53.41 124 ASN A C 1
ATOM 1014 O O . ASN A 1 124 ? 22.503 -10.674 -16.888 1.00 53.41 124 ASN A O 1
ATOM 1018 N N . ASN A 1 125 ? 23.191 -12.779 -16.494 1.00 55.69 125 ASN A N 1
ATOM 1019 C CA . ASN A 1 125 ? 23.360 -13.210 -17.890 1.00 55.69 125 ASN A CA 1
ATOM 1020 C C . ASN A 1 125 ? 22.000 -13.358 -18.615 1.00 55.69 125 ASN A C 1
ATOM 1022 O O . ASN A 1 125 ? 21.714 -14.389 -19.220 1.00 55.69 125 ASN A O 1
ATOM 1026 N N . VAL A 1 126 ? 21.109 -12.376 -18.481 1.00 61.09 126 VAL A N 1
ATOM 1027 C CA . VAL A 1 126 ? 19.803 -12.342 -19.133 1.00 61.09 126 VAL A CA 1
ATOM 1028 C C . VAL A 1 126 ? 19.991 -11.645 -20.471 1.00 61.09 126 VAL A C 1
ATOM 1030 O O . VAL A 1 126 ? 20.591 -10.578 -20.552 1.00 61.09 126 VAL A O 1
ATOM 1033 N N . THR A 1 127 ? 19.477 -12.260 -21.530 1.00 71.62 127 THR A N 1
ATOM 1034 C CA . THR A 1 127 ? 19.573 -11.765 -22.910 1.00 71.62 127 THR A CA 1
ATOM 1035 C C . THR A 1 127 ? 18.844 -10.439 -23.139 1.00 71.62 127 THR A C 1
ATOM 1037 O O . THR A 1 127 ? 19.083 -9.798 -24.157 1.00 71.62 127 THR A O 1
ATOM 1040 N N . LEU A 1 128 ? 17.957 -10.034 -22.222 1.00 82.75 128 LEU A N 1
ATOM 1041 C CA . LEU A 1 128 ? 17.166 -8.804 -22.283 1.00 82.75 128 LEU A CA 1
ATOM 1042 C C . LEU A 1 128 ? 17.312 -7.980 -20.987 1.00 82.75 128 LEU A C 1
ATOM 1044 O O . LEU A 1 128 ? 17.364 -8.567 -19.902 1.00 82.75 128 LEU A O 1
ATOM 1048 N N . PRO A 1 129 ? 17.325 -6.635 -21.070 1.00 86.62 129 PRO A N 1
ATOM 1049 C CA . PRO A 1 129 ? 17.341 -5.744 -19.909 1.00 86.62 129 PRO A CA 1
ATOM 1050 C C . PRO A 1 129 ? 16.084 -5.909 -19.041 1.00 86.62 129 PRO A C 1
ATOM 1052 O O . PRO A 1 129 ? 14.966 -6.009 -19.552 1.00 86.62 129 PRO A O 1
ATOM 1055 N N . ILE A 1 130 ? 16.267 -5.911 -17.718 1.00 89.31 130 ILE A N 1
ATOM 1056 C CA . ILE A 1 130 ? 15.173 -6.010 -16.742 1.00 89.31 130 ILE A CA 1
ATOM 1057 C C . ILE A 1 130 ? 14.569 -4.623 -16.499 1.00 89.31 130 ILE A C 1
ATOM 1059 O O . ILE A 1 130 ? 15.293 -3.678 -16.184 1.00 89.31 130 ILE A O 1
ATOM 1063 N N . VAL A 1 131 ? 13.244 -4.516 -16.586 1.00 91.38 131 VAL A N 1
ATOM 1064 C CA . VAL A 1 131 ? 12.497 -3.278 -16.348 1.00 91.38 131 VAL A CA 1
ATOM 1065 C C . VAL A 1 131 ? 11.272 -3.556 -15.465 1.00 91.38 131 VAL A C 1
ATOM 1067 O O . VAL A 1 131 ? 10.415 -4.354 -15.857 1.00 91.38 131 VAL A O 1
ATOM 1070 N N . PRO A 1 132 ? 11.133 -2.892 -14.303 1.00 92.56 132 PRO A N 1
ATOM 1071 C CA . PRO A 1 132 ? 12.115 -2.022 -13.644 1.00 92.56 132 PRO A CA 1
ATOM 1072 C C . PRO A 1 132 ? 13.297 -2.823 -13.076 1.00 92.56 132 PRO A C 1
ATOM 1074 O O . PRO A 1 132 ? 13.119 -3.907 -12.526 1.00 92.56 132 PRO A O 1
ATOM 1077 N N . CYS A 1 133 ? 14.511 -2.299 -13.164 1.00 89.81 133 CYS A N 1
ATOM 1078 C CA . CYS A 1 133 ? 15.681 -2.933 -12.581 1.00 89.81 133 CYS A CA 1
ATOM 1079 C C . CYS A 1 133 ? 15.804 -2.620 -11.082 1.00 89.81 133 CYS A C 1
ATOM 1081 O O . CYS A 1 133 ? 15.228 -1.660 -10.566 1.00 89.81 133 CYS A O 1
ATOM 1083 N N . GLY A 1 134 ? 16.578 -3.449 -10.378 1.00 90.31 134 GLY A N 1
ATOM 1084 C CA . GLY A 1 134 ? 16.962 -3.192 -8.994 1.00 90.31 134 GLY A CA 1
ATOM 1085 C C . GLY A 1 134 ? 16.237 -4.032 -7.941 1.00 90.31 134 GLY A C 1
ATOM 1086 O O . GLY A 1 134 ? 15.148 -4.573 -8.155 1.00 90.31 134 GLY A O 1
ATOM 1087 N N . MET A 1 135 ? 16.870 -4.158 -6.773 1.00 91.00 135 MET A N 1
ATOM 1088 C CA . MET A 1 135 ? 16.356 -4.956 -5.651 1.00 91.00 135 MET A CA 1
ATOM 1089 C C . MET A 1 135 ? 15.059 -4.376 -5.086 1.00 91.00 135 MET A C 1
ATOM 1091 O O . MET A 1 135 ? 14.149 -5.137 -4.743 1.00 91.00 135 MET A O 1
ATOM 1095 N N . THR A 1 136 ? 14.963 -3.043 -5.038 1.00 92.69 136 THR A N 1
ATOM 1096 C CA . THR A 1 136 ? 13.769 -2.357 -4.535 1.00 92.69 136 THR A CA 1
ATOM 1097 C C . THR A 1 136 ? 12.558 -2.692 -5.391 1.00 92.69 136 THR A C 1
ATOM 1099 O O . THR A 1 136 ? 11.543 -3.142 -4.870 1.00 92.69 136 THR A O 1
ATOM 1102 N N . ALA A 1 137 ? 12.673 -2.563 -6.712 1.00 93.56 137 ALA A N 1
ATOM 1103 C CA . ALA A 1 137 ? 11.557 -2.846 -7.600 1.00 93.56 137 ALA A CA 1
ATOM 1104 C C . ALA A 1 137 ? 11.206 -4.345 -7.626 1.00 93.56 137 ALA A C 1
ATOM 1106 O O . ALA A 1 137 ? 10.035 -4.703 -7.530 1.00 93.56 137 ALA A O 1
ATOM 1107 N N . ASN A 1 138 ? 12.202 -5.239 -7.667 1.00 93.12 138 ASN A N 1
ATOM 1108 C CA . ASN A 1 138 ? 11.969 -6.688 -7.720 1.00 93.12 138 ASN A CA 1
ATOM 1109 C C . ASN A 1 138 ? 11.218 -7.246 -6.495 1.00 93.12 138 ASN A C 1
ATOM 1111 O O . ASN A 1 138 ? 10.572 -8.282 -6.604 1.00 93.12 138 ASN A O 1
ATOM 1115 N N . SER A 1 139 ? 11.288 -6.581 -5.343 1.00 94.00 139 SER A N 1
ATOM 1116 C CA . SER A 1 139 ? 10.636 -7.019 -4.099 1.00 94.00 139 SER A CA 1
ATOM 1117 C C . SER A 1 139 ? 9.317 -6.297 -3.800 1.00 94.00 139 SER A C 1
ATOM 1119 O O . SER A 1 139 ? 8.877 -6.269 -2.656 1.00 94.00 139 SER A O 1
ATOM 1121 N N . MET A 1 140 ? 8.679 -5.728 -4.828 1.00 94.56 140 MET A N 1
ATOM 1122 C CA . MET A 1 140 ? 7.385 -5.055 -4.721 1.00 94.56 140 MET A CA 1
ATOM 1123 C C . MET A 1 140 ? 6.307 -5.925 -4.067 1.00 94.56 140 MET A C 1
ATOM 1125 O O . MET A 1 140 ? 6.096 -7.071 -4.453 1.00 94.56 140 MET A O 1
ATOM 1129 N N . PHE A 1 141 ? 5.581 -5.323 -3.123 1.00 94.31 141 PHE A N 1
ATOM 1130 C CA . PHE A 1 141 ? 4.405 -5.917 -2.492 1.00 94.31 141 PHE A CA 1
ATOM 1131 C C . PHE A 1 141 ? 3.307 -6.246 -3.515 1.00 94.31 141 PHE A C 1
ATOM 1133 O O . PHE A 1 141 ? 2.895 -5.376 -4.291 1.00 94.31 141 PHE A O 1
ATOM 1140 N N . ASN A 1 142 ? 2.823 -7.488 -3.494 1.00 92.62 142 ASN A N 1
ATOM 1141 C CA . ASN A 1 142 ? 1.926 -8.050 -4.504 1.00 92.62 142 ASN A CA 1
ATOM 1142 C C . ASN A 1 142 ? 0.611 -8.628 -3.953 1.00 92.62 142 ASN A C 1
ATOM 1144 O O . ASN A 1 142 ? -0.242 -8.982 -4.771 1.00 92.62 142 ASN A O 1
ATOM 1148 N N . ASP A 1 143 ? 0.401 -8.678 -2.633 1.00 93.62 143 ASP A N 1
ATOM 1149 C CA . ASP A 1 143 ? -0.869 -9.157 -2.083 1.00 93.62 143 ASP A CA 1
ATOM 1150 C C . ASP A 1 143 ? -2.030 -8.247 -2.503 1.00 93.62 143 ASP A C 1
ATOM 1152 O O . ASP A 1 143 ? -1.902 -7.024 -2.684 1.00 93.62 143 ASP A O 1
ATOM 1156 N N . THR A 1 144 ? -3.214 -8.842 -2.614 1.00 93.69 144 THR A N 1
ATOM 1157 C CA . THR A 1 144 ? -4.437 -8.098 -2.931 1.00 93.69 144 THR A CA 1
ATOM 1158 C C . THR A 1 144 ? -5.506 -8.302 -1.877 1.00 93.69 144 THR A C 1
ATOM 1160 O O . THR A 1 144 ? -5.702 -9.421 -1.401 1.00 93.69 144 THR A O 1
ATOM 1163 N N . PHE A 1 145 ? -6.240 -7.231 -1.584 1.00 94.81 145 PHE A N 1
ATOM 1164 C CA . PHE A 1 145 ? -7.261 -7.207 -0.547 1.00 94.81 145 PHE A CA 1
ATOM 1165 C C . PHE A 1 145 ? -8.642 -6.966 -1.150 1.00 94.81 145 PHE A C 1
ATOM 1167 O O . PHE A 1 145 ? -8.837 -6.011 -1.902 1.00 94.81 145 PHE A O 1
ATOM 1174 N N . GLU A 1 146 ? -9.620 -7.776 -0.751 1.00 94.69 146 GLU A N 1
ATOM 1175 C CA . GLU A 1 146 ? -11.036 -7.500 -0.981 1.00 94.69 146 GLU A CA 1
ATOM 1176 C C . GLU A 1 146 ? -11.764 -7.409 0.357 1.00 94.69 146 GLU A C 1
ATOM 1178 O O . GLU A 1 146 ? -11.641 -8.283 1.216 1.00 94.69 146 GLU A O 1
ATOM 1183 N N . LEU A 1 147 ? -12.584 -6.375 0.519 1.00 93.94 147 LEU A N 1
ATOM 1184 C CA . LEU A 1 147 ? -13.399 -6.196 1.712 1.00 93.94 147 LEU A CA 1
ATOM 1185 C C . LEU A 1 147 ? -14.870 -6.440 1.373 1.00 93.94 147 LEU A C 1
ATOM 1187 O O . LEU A 1 147 ? -15.414 -5.847 0.441 1.00 93.94 147 LEU A O 1
ATOM 1191 N N . LYS A 1 148 ? -15.540 -7.304 2.138 1.00 93.56 148 LYS A N 1
ATOM 1192 C CA . LYS A 1 148 ? -16.964 -7.618 1.953 1.00 93.56 148 LYS A CA 1
ATOM 1193 C C . LYS A 1 148 ? -17.718 -7.437 3.264 1.00 93.56 148 LYS A C 1
ATOM 1195 O O . LYS A 1 148 ? -17.313 -7.959 4.297 1.00 93.56 148 LYS A O 1
ATOM 1200 N N . LYS A 1 149 ? -18.846 -6.729 3.248 1.00 92.19 149 LYS A N 1
ATOM 1201 C CA . LYS A 1 149 ? -19.730 -6.606 4.415 1.00 92.19 149 LYS A CA 1
ATOM 1202 C C . LYS A 1 149 ? -20.695 -7.781 4.470 1.00 92.19 149 LYS A C 1
ATOM 1204 O O . LYS A 1 149 ? -21.372 -8.078 3.487 1.00 92.19 149 LYS A O 1
ATOM 1209 N N . ARG A 1 150 ? -20.828 -8.413 5.634 1.00 91.94 150 ARG A N 1
ATOM 1210 C CA . ARG A 1 150 ? -21.851 -9.433 5.869 1.00 91.94 150 ARG A CA 1
ATOM 1211 C C . ARG A 1 150 ? -23.189 -8.759 6.155 1.00 91.94 150 ARG A C 1
ATOM 1213 O O . ARG A 1 150 ? -23.338 -8.072 7.165 1.00 91.94 150 ARG A O 1
ATOM 1220 N N . ILE A 1 151 ? -24.168 -8.997 5.290 1.00 89.56 151 ILE A N 1
ATOM 1221 C CA . ILE A 1 151 ? -25.531 -8.481 5.422 1.00 89.56 151 ILE A CA 1
ATOM 1222 C C . ILE A 1 151 ? -26.526 -9.633 5.574 1.00 89.56 151 ILE A C 1
ATOM 1224 O O . ILE A 1 151 ? -26.305 -10.745 5.089 1.00 89.56 151 ILE A O 1
ATOM 1228 N N . LEU A 1 152 ? -27.624 -9.366 6.275 1.00 87.56 152 LEU A N 1
ATOM 1229 C CA . LEU A 1 152 ? -28.761 -10.275 6.375 1.00 87.56 152 LEU A CA 1
ATOM 1230 C C . LEU A 1 152 ? -29.853 -9.744 5.453 1.00 87.56 152 LEU A C 1
ATOM 1232 O O . LEU A 1 152 ? -30.337 -8.633 5.659 1.00 87.56 152 LEU A O 1
ATOM 1236 N N . ALA A 1 153 ? -30.228 -10.524 4.445 1.00 82.88 153 ALA A N 1
ATOM 1237 C CA . ALA A 1 153 ? -31.339 -10.195 3.559 1.00 82.88 153 ALA A CA 1
ATOM 1238 C C . ALA A 1 153 ? -32.311 -11.375 3.485 1.00 82.88 153 ALA A C 1
ATOM 1240 O O . ALA A 1 153 ? -31.942 -12.522 3.758 1.00 82.88 153 ALA A O 1
ATOM 1241 N N . ARG A 1 154 ? -33.576 -11.084 3.172 1.00 83.44 154 ARG A N 1
ATOM 1242 C CA . ARG A 1 154 ? -34.574 -12.124 2.913 1.00 83.44 154 ARG A CA 1
ATOM 1243 C C . ARG A 1 154 ? -34.462 -12.563 1.460 1.00 83.44 154 ARG A C 1
ATOM 1245 O O . ARG A 1 154 ? -34.480 -11.727 0.562 1.00 83.44 154 ARG A O 1
ATOM 1252 N N . ASP A 1 155 ? -34.384 -13.867 1.255 1.00 81.38 155 ASP A N 1
ATOM 1253 C CA . ASP A 1 155 ? -34.497 -14.478 -0.063 1.00 81.38 155 ASP A CA 1
ATOM 1254 C C . ASP A 1 155 ? -35.889 -14.245 -0.664 1.00 81.38 155 ASP A C 1
ATOM 1256 O O . ASP A 1 155 ? -36.848 -13.932 0.045 1.00 81.38 155 ASP A O 1
ATOM 1260 N N . GLN A 1 156 ? -36.028 -14.549 -1.957 1.00 83.19 156 GLN A N 1
ATOM 1261 C CA . GLN A 1 156 ? -37.313 -14.593 -2.673 1.00 83.19 156 GLN A CA 1
ATOM 1262 C C . GLN A 1 156 ? -38.371 -15.482 -1.983 1.00 83.19 156 GLN A C 1
ATOM 1264 O O . GLN A 1 156 ? -39.564 -15.270 -2.153 1.00 83.19 156 GLN A O 1
ATOM 1269 N N . HIS A 1 157 ? -37.938 -16.436 -1.151 1.00 82.31 157 HIS A N 1
ATOM 1270 C CA . HIS A 1 157 ? -38.792 -17.346 -0.377 1.00 82.31 157 HIS A CA 1
ATOM 1271 C C . HIS A 1 157 ? -39.016 -16.890 1.082 1.00 82.31 157 HIS A C 1
ATOM 1273 O O . HIS A 1 157 ? -39.443 -17.677 1.922 1.00 82.31 157 HIS A O 1
ATOM 1279 N N . GLY A 1 158 ? -38.648 -15.654 1.441 1.00 83.19 158 GLY A N 1
ATOM 1280 C CA . GLY A 1 158 ? -38.837 -15.089 2.784 1.00 83.19 158 GLY A CA 1
ATOM 1281 C C . GLY A 1 158 ? -37.869 -15.593 3.864 1.00 83.19 158 GLY A C 1
ATOM 1282 O O . GLY A 1 158 ? -37.915 -15.106 4.995 1.00 83.19 158 GLY A O 1
ATOM 1283 N N . LYS A 1 159 ? -36.963 -16.525 3.539 1.00 85.00 159 LYS A N 1
ATOM 1284 C CA . LYS A 1 159 ? -35.936 -17.034 4.461 1.00 85.00 159 LYS A CA 1
ATOM 1285 C C . LYS A 1 159 ? -34.794 -16.028 4.601 1.00 85.00 159 LYS A C 1
ATOM 1287 O O . LYS A 1 159 ? -34.298 -15.513 3.606 1.00 85.00 159 LYS A O 1
ATOM 1292 N N . ILE A 1 160 ? -34.351 -15.770 5.830 1.00 84.69 160 ILE A N 1
ATOM 1293 C CA . ILE A 1 160 ? -33.186 -14.914 6.086 1.00 84.69 160 ILE A CA 1
ATOM 1294 C C . ILE A 1 160 ? -31.920 -15.684 5.693 1.00 84.69 160 ILE A C 1
ATOM 1296 O O . ILE A 1 160 ? -31.632 -16.737 6.269 1.00 84.69 160 ILE A O 1
ATOM 1300 N N . LYS A 1 161 ? -31.152 -15.145 4.744 1.00 86.62 161 LYS A N 1
ATOM 1301 C CA . LYS A 1 161 ? -29.813 -15.631 4.401 1.00 86.62 161 LYS A CA 1
ATOM 1302 C C . LYS A 1 161 ? -28.756 -14.558 4.619 1.00 86.62 161 LYS A C 1
ATOM 1304 O O . LYS A 1 161 ? -29.025 -13.361 4.729 1.00 86.62 161 LYS A O 1
ATOM 1309 N N . ARG A 1 162 ? -27.522 -15.043 4.728 1.00 87.62 162 ARG A N 1
ATOM 1310 C CA . ARG A 1 162 ? -26.317 -14.228 4.845 1.00 87.62 162 ARG A CA 1
ATOM 1311 C C . ARG A 1 162 ? -25.785 -13.969 3.444 1.00 87.62 162 ARG A C 1
ATOM 1313 O O . ARG A 1 162 ? -25.517 -14.920 2.716 1.00 87.62 162 ARG A O 1
ATOM 1320 N N . TYR A 1 163 ? -25.601 -12.701 3.115 1.00 88.00 163 TYR A N 1
ATOM 1321 C CA . TYR A 1 163 ? -24.985 -12.257 1.873 1.00 88.00 163 TYR A CA 1
ATOM 1322 C C . TYR A 1 163 ? -23.703 -11.487 2.175 1.00 88.00 163 TYR A C 1
ATOM 1324 O O . TYR A 1 163 ? -23.566 -10.872 3.235 1.00 88.00 163 TYR A O 1
ATOM 1332 N N . LEU A 1 164 ? -22.764 -11.533 1.235 1.00 90.38 164 LEU A N 1
ATOM 1333 C CA . LEU A 1 164 ? -21.528 -10.763 1.277 1.00 90.38 164 LEU A CA 1
ATOM 1334 C C . LEU A 1 164 ? -21.627 -9.655 0.234 1.00 90.38 164 LEU A C 1
ATOM 1336 O O . LEU A 1 164 ? -21.650 -9.928 -0.962 1.00 90.38 164 LEU A O 1
ATOM 1340 N N . TYR A 1 165 ? -21.716 -8.414 0.699 1.00 89.88 165 TYR A N 1
ATOM 1341 C CA . TYR A 1 165 ? -21.752 -7.238 -0.157 1.00 89.88 165 TYR A CA 1
ATOM 1342 C C . TYR A 1 165 ? -20.325 -6.718 -0.382 1.00 89.88 165 TYR A C 1
ATOM 1344 O O . TYR A 1 165 ? -19.668 -6.374 0.606 1.00 89.88 165 TYR A O 1
ATOM 1352 N N . PRO A 1 166 ? -19.818 -6.669 -1.626 1.00 91.94 166 PRO A N 1
ATOM 1353 C CA . PRO A 1 166 ? -18.471 -6.187 -1.901 1.00 91.94 166 PRO A CA 1
ATOM 1354 C C . PRO A 1 166 ? -18.359 -4.681 -1.663 1.00 91.94 166 PRO A C 1
ATOM 1356 O O . PRO A 1 166 ? -19.227 -3.904 -2.056 1.00 91.94 166 PRO A O 1
ATOM 1359 N N . ILE A 1 167 ? -17.273 -4.273 -1.015 1.00 91.38 167 ILE A N 1
ATOM 1360 C CA . ILE A 1 167 ? -16.934 -2.873 -0.781 1.00 91.38 167 ILE A CA 1
ATOM 1361 C C . ILE A 1 167 ? -15.814 -2.509 -1.746 1.00 91.38 167 ILE A C 1
ATOM 1363 O O . ILE A 1 167 ? -14.757 -3.135 -1.736 1.00 91.38 167 ILE A O 1
ATOM 1367 N N . SER A 1 168 ? -16.060 -1.501 -2.581 1.00 91.06 168 SER A N 1
ATOM 1368 C CA . SER A 1 168 ? -15.085 -1.046 -3.570 1.00 91.06 168 SER A CA 1
ATOM 1369 C C . SER A 1 168 ? -13.915 -0.334 -2.888 1.00 91.06 168 SER A C 1
ATOM 1371 O O . SER A 1 168 ? -14.116 0.590 -2.094 1.00 91.06 168 SER A O 1
ATOM 1373 N N . ILE A 1 169 ? -12.697 -0.774 -3.208 1.00 92.06 169 ILE A N 1
ATOM 1374 C CA . ILE A 1 169 ? -11.442 -0.170 -2.759 1.00 92.06 169 ILE A CA 1
ATOM 1375 C C . ILE A 1 169 ? -10.807 0.513 -3.968 1.00 92.06 169 ILE A C 1
ATOM 1377 O O . ILE A 1 169 ? -10.444 -0.143 -4.942 1.00 92.06 169 ILE A O 1
ATOM 1381 N N . ILE A 1 170 ? -10.650 1.833 -3.902 1.00 91.19 170 ILE A N 1
ATOM 1382 C CA . ILE A 1 170 ? -9.993 2.618 -4.946 1.00 91.19 170 ILE A CA 1
ATOM 1383 C C . ILE A 1 170 ? -8.492 2.674 -4.651 1.00 91.19 170 ILE A C 1
ATOM 1385 O O . ILE A 1 170 ? -8.080 3.117 -3.579 1.00 91.19 170 ILE A O 1
ATOM 1389 N N . ARG A 1 171 ? -7.673 2.269 -5.628 1.00 90.31 171 ARG A N 1
ATOM 1390 C CA . ARG A 1 171 ? -6.196 2.272 -5.561 1.00 90.31 171 ARG A CA 1
ATOM 1391 C C . ARG A 1 171 ? -5.547 3.449 -6.305 1.00 90.31 171 ARG A C 1
ATOM 1393 O O . ARG A 1 171 ? -4.405 3.361 -6.739 1.00 90.31 171 ARG A O 1
ATOM 1400 N N . LYS A 1 172 ? -6.292 4.542 -6.472 1.00 87.25 172 LYS A N 1
ATOM 1401 C CA . LYS A 1 172 ? -5.857 5.781 -7.139 1.00 87.25 172 LYS A CA 1
ATOM 1402 C C . LYS A 1 172 ? -5.667 6.886 -6.111 1.00 87.25 172 LYS A C 1
ATOM 1404 O O . LYS A 1 172 ? -6.292 6.840 -5.059 1.00 87.25 172 LYS A O 1
ATOM 1409 N N . ASN A 1 173 ? -4.888 7.906 -6.438 1.00 87.50 173 ASN A N 1
ATOM 1410 C CA . ASN A 1 173 ? -4.500 8.989 -5.535 1.00 87.50 173 ASN A CA 1
ATOM 1411 C C . ASN A 1 173 ? -3.946 8.512 -4.168 1.00 87.50 173 ASN A C 1
ATOM 1413 O O . ASN A 1 173 ? -4.265 9.084 -3.126 1.00 87.50 173 ASN A O 1
ATOM 1417 N N . ILE A 1 174 ? -3.156 7.434 -4.172 1.00 88.81 174 ILE A N 1
ATOM 1418 C CA . ILE A 1 174 ? -2.492 6.844 -2.995 1.00 88.81 174 ILE A CA 1
ATOM 1419 C C . ILE A 1 174 ? -1.023 7.258 -2.872 1.00 88.81 174 ILE A C 1
ATOM 1421 O O . ILE A 1 174 ? -0.394 6.989 -1.849 1.00 88.81 174 ILE A O 1
ATOM 1425 N N . SER A 1 175 ? -0.471 7.891 -3.907 1.00 86.06 175 SER A N 1
ATOM 1426 C CA . SER A 1 175 ? 0.919 8.339 -3.942 1.00 86.06 175 SER A CA 1
ATOM 1427 C C . SER A 1 175 ? 1.014 9.807 -4.342 1.00 86.06 175 SER A C 1
ATOM 1429 O O . SER A 1 175 ? 0.190 10.319 -5.103 1.00 86.06 175 SER A O 1
ATOM 1431 N N . TRP A 1 176 ? 2.041 10.495 -3.843 1.00 80.94 176 TRP A N 1
ATOM 1432 C CA . TRP A 1 176 ? 2.371 11.821 -4.348 1.00 80.94 176 TRP A CA 1
ATOM 1433 C C . TRP A 1 176 ? 2.991 11.704 -5.742 1.00 80.94 176 TRP A C 1
ATOM 1435 O O . TRP A 1 176 ? 3.963 10.968 -5.939 1.00 80.94 176 TRP A O 1
ATOM 1445 N N . ARG A 1 177 ? 2.440 12.436 -6.714 1.00 69.19 177 ARG A N 1
ATOM 1446 C CA . ARG A 1 177 ? 2.907 12.394 -8.103 1.00 69.19 177 ARG A CA 1
ATOM 1447 C C . ARG A 1 177 ? 4.163 13.246 -8.263 1.00 69.19 177 ARG A C 1
ATOM 1449 O O . ARG A 1 177 ? 4.083 14.446 -8.506 1.00 69.19 177 ARG A O 1
ATOM 1456 N N . TYR A 1 178 ? 5.329 12.616 -8.161 1.00 76.31 178 TYR A N 1
ATOM 1457 C CA . TYR A 1 178 ? 6.599 13.222 -8.566 1.00 76.31 178 TYR A CA 1
ATOM 1458 C C . TYR A 1 178 ? 6.785 13.038 -10.069 1.00 76.31 178 TYR A C 1
ATOM 1460 O O . TYR A 1 178 ? 7.506 12.140 -10.504 1.00 76.31 178 TYR A O 1
ATOM 1468 N N . MET A 1 179 ? 6.098 13.871 -10.857 1.00 68.50 179 MET A N 1
ATOM 1469 C CA . MET A 1 179 ? 6.082 13.741 -12.317 1.00 68.50 179 MET A CA 1
ATOM 1470 C C . MET A 1 179 ? 7.479 13.768 -12.935 1.00 68.50 179 MET A C 1
ATOM 1472 O O . MET A 1 179 ? 7.666 13.176 -13.979 1.00 68.50 179 MET A O 1
ATOM 1476 N N . GLU A 1 180 ? 8.465 14.405 -12.306 1.00 79.81 180 GLU A N 1
ATOM 1477 C CA . GLU A 1 180 ? 9.844 14.462 -12.812 1.00 79.81 180 GLU A CA 1
ATOM 1478 C C . GLU A 1 180 ? 10.637 13.166 -12.591 1.00 79.81 180 GLU A C 1
ATOM 1480 O O . GLU A 1 180 ? 11.597 12.917 -13.309 1.00 79.81 180 GLU A O 1
ATOM 1485 N N . ARG A 1 181 ? 10.252 12.345 -11.603 1.00 87.00 181 ARG A N 1
ATOM 1486 C CA . ARG A 1 181 ? 11.002 11.144 -11.191 1.00 87.00 181 ARG A CA 1
ATOM 1487 C C . ARG A 1 181 ? 10.425 9.845 -11.749 1.00 87.00 181 ARG A C 1
ATOM 1489 O O . ARG A 1 181 ? 11.132 8.847 -11.823 1.00 87.00 181 ARG A O 1
ATOM 1496 N N . TYR A 1 182 ? 9.137 9.853 -12.080 1.00 91.50 182 TYR A N 1
ATOM 1497 C CA . TYR A 1 182 ? 8.409 8.688 -12.565 1.00 91.50 182 TYR A CA 1
ATOM 1498 C C . TYR A 1 182 ? 7.655 9.057 -13.837 1.00 91.50 182 TYR A C 1
ATOM 1500 O O . TYR A 1 182 ? 6.597 9.692 -13.789 1.00 91.50 182 TYR A O 1
ATOM 1508 N N . GLN A 1 183 ? 8.207 8.666 -14.982 1.00 91.38 183 GLN A N 1
ATOM 1509 C CA . GLN A 1 183 ? 7.618 8.927 -16.291 1.00 91.38 183 GLN A CA 1
ATOM 1510 C C . GLN A 1 183 ? 7.681 7.677 -17.144 1.00 91.38 183 GLN A C 1
ATOM 1512 O O . GLN A 1 183 ? 8.680 6.965 -17.165 1.00 91.38 183 GLN A O 1
ATOM 1517 N N . ASN A 1 184 ? 6.595 7.425 -17.865 1.00 91.25 184 ASN A N 1
ATOM 1518 C CA . ASN A 1 184 ? 6.599 6.396 -18.885 1.00 91.25 184 ASN A CA 1
ATOM 1519 C C . ASN A 1 184 ? 7.424 6.862 -20.094 1.00 91.25 184 ASN A C 1
ATOM 1521 O O . ASN A 1 184 ? 7.431 8.060 -20.392 1.00 91.25 184 ASN A O 1
ATOM 1525 N N . PRO A 1 185 ? 8.103 5.936 -20.793 1.00 89.56 185 PRO A N 1
ATOM 1526 C CA . PRO A 1 185 ? 8.787 6.257 -22.038 1.00 89.56 185 PRO A CA 1
ATOM 1527 C C . PRO A 1 185 ? 7.811 6.851 -23.060 1.00 89.56 185 PRO A C 1
ATOM 1529 O O . PRO A 1 185 ? 6.615 6.551 -23.052 1.00 89.56 185 PRO A O 1
ATOM 1532 N N . ILE A 1 186 ? 8.330 7.696 -23.951 1.00 85.75 186 ILE A N 1
ATOM 1533 C CA . ILE A 1 186 ? 7.523 8.348 -24.986 1.00 85.75 186 ILE A CA 1
ATOM 1534 C C . ILE A 1 186 ? 6.987 7.278 -25.942 1.00 85.75 186 ILE A C 1
ATOM 1536 O O . ILE A 1 186 ? 7.754 6.588 -26.613 1.00 85.75 186 ILE A O 1
ATOM 1540 N N . VAL A 1 187 ? 5.661 7.164 -26.012 1.00 85.50 187 VAL A N 1
ATOM 1541 C CA . VAL A 1 187 ? 4.965 6.225 -26.895 1.00 85.50 187 VAL A CA 1
ATOM 1542 C C . VAL A 1 187 ? 4.452 6.980 -28.126 1.00 85.50 187 VAL A C 1
ATOM 1544 O O . VAL A 1 187 ? 3.853 8.048 -27.971 1.00 85.50 187 VAL A O 1
ATOM 1547 N N . PRO A 1 188 ? 4.662 6.472 -29.355 1.00 85.75 188 PRO A N 1
ATOM 1548 C CA . PRO A 1 188 ? 4.001 7.006 -30.545 1.00 85.75 188 PRO A CA 1
ATOM 1549 C C . PRO A 1 188 ? 2.473 6.989 -30.389 1.00 85.75 188 PRO A C 1
ATOM 1551 O O . PRO A 1 188 ? 1.924 6.061 -29.807 1.00 85.75 188 PRO A O 1
ATOM 1554 N N . ALA A 1 189 ? 1.768 7.976 -30.953 1.00 77.94 189 ALA A N 1
ATOM 1555 C CA . ALA A 1 189 ? 0.326 8.180 -30.726 1.00 77.94 189 ALA A CA 1
ATOM 1556 C C . ALA A 1 189 ? -0.587 6.984 -31.084 1.00 77.94 189 ALA A C 1
ATOM 1558 O O . ALA A 1 189 ? -1.718 6.926 -30.612 1.00 77.94 189 ALA A O 1
ATOM 1559 N N . ASN A 1 190 ? -0.103 6.045 -31.901 1.00 80.44 190 ASN A N 1
ATOM 1560 C CA . ASN A 1 190 ? -0.857 4.877 -32.365 1.00 80.44 190 ASN A CA 1
ATOM 1561 C C . ASN A 1 190 ? -0.430 3.562 -31.694 1.00 80.44 190 ASN A C 1
ATOM 1563 O O . ASN A 1 190 ? -0.949 2.511 -32.059 1.00 80.44 190 ASN A O 1
ATOM 1567 N N . GLU A 1 191 ? 0.520 3.602 -30.762 1.00 85.88 191 GLU A N 1
ATOM 1568 C CA . GLU A 1 191 ? 1.096 2.410 -30.138 1.00 85.88 191 GLU A CA 1
ATOM 1569 C C . GLU A 1 191 ? 0.683 2.288 -28.667 1.00 85.88 191 GLU A C 1
ATOM 1571 O O . GLU A 1 191 ? 0.326 3.267 -28.007 1.00 85.88 191 GLU A O 1
ATOM 1576 N N . SER A 1 192 ? 0.725 1.064 -28.142 1.00 87.00 192 SER A N 1
ATOM 1577 C CA . SER A 1 192 ? 0.451 0.787 -26.732 1.00 87.00 192 SER A CA 1
ATOM 1578 C C . SER A 1 192 ? 1.699 0.992 -25.869 1.00 87.00 192 SER A C 1
ATOM 1580 O O . SER A 1 192 ? 2.831 1.008 -26.352 1.00 87.00 192 SER A O 1
ATOM 1582 N N . LEU A 1 193 ? 1.515 1.099 -24.552 1.00 87.94 193 LEU A N 1
ATOM 1583 C CA . LEU A 1 193 ? 2.640 1.182 -23.616 1.00 87.94 193 LEU A CA 1
ATOM 1584 C C . LEU A 1 193 ? 3.566 -0.048 -23.708 1.00 87.94 193 LEU A C 1
ATOM 1586 O O . LEU A 1 193 ? 4.773 0.076 -23.527 1.00 87.94 193 LEU A O 1
ATOM 1590 N N . GLU A 1 194 ? 3.019 -1.215 -24.051 1.00 89.25 194 GLU A N 1
ATOM 1591 C CA . GLU A 1 194 ? 3.779 -2.446 -24.296 1.00 89.25 194 GLU A CA 1
ATOM 1592 C C . GLU A 1 194 ? 4.825 -2.267 -25.407 1.00 89.25 194 GLU A C 1
ATOM 1594 O O . GLU A 1 194 ? 5.961 -2.723 -25.257 1.00 89.25 194 GLU A O 1
ATOM 1599 N N . TYR A 1 195 ? 4.486 -1.540 -26.482 1.00 88.62 195 TYR A N 1
ATOM 1600 C CA . TYR A 1 195 ? 5.417 -1.246 -27.574 1.00 88.62 195 TYR A CA 1
ATOM 1601 C C . TYR A 1 195 ? 6.680 -0.544 -27.065 1.00 88.62 195 TYR A C 1
ATOM 1603 O O . TYR A 1 195 ? 7.794 -0.888 -27.464 1.00 88.62 195 TYR A O 1
ATOM 1611 N N . ALA A 1 196 ? 6.519 0.403 -26.139 1.00 88.12 196 ALA A N 1
ATOM 1612 C CA . ALA A 1 196 ? 7.636 1.154 -25.582 1.00 88.12 196 ALA A CA 1
ATOM 1613 C C . ALA A 1 196 ? 8.565 0.289 -24.715 1.00 88.12 196 ALA A C 1
ATOM 1615 O O . ALA A 1 196 ? 9.751 0.584 -24.616 1.00 88.12 196 ALA A O 1
ATOM 1616 N N . PHE A 1 197 ? 8.057 -0.803 -24.138 1.00 89.19 197 PHE A N 1
ATOM 1617 C CA . PHE A 1 197 ? 8.834 -1.765 -23.351 1.00 89.19 197 PHE A CA 1
ATOM 1618 C C . PHE A 1 197 ? 9.288 -2.992 -24.159 1.00 89.19 197 PHE A C 1
ATOM 1620 O O . PHE A 1 197 ? 9.776 -3.974 -23.587 1.00 89.19 197 PHE A O 1
ATOM 1627 N N . ARG A 1 198 ? 9.168 -2.970 -25.490 1.00 88.31 198 ARG A N 1
ATOM 1628 C CA . ARG A 1 198 ? 9.601 -4.082 -26.340 1.00 88.31 198 ARG A CA 1
ATOM 1629 C C . ARG A 1 198 ? 11.103 -4.341 -26.189 1.00 88.31 198 ARG A C 1
ATOM 1631 O O . ARG A 1 198 ? 11.915 -3.424 -26.197 1.00 88.31 198 ARG A O 1
ATOM 1638 N N . GLY A 1 199 ? 11.478 -5.616 -26.082 1.00 86.38 199 GLY A N 1
ATOM 1639 C CA . GLY A 1 199 ? 12.876 -6.011 -25.879 1.00 86.38 199 GLY A CA 1
ATOM 1640 C C . GLY A 1 199 ? 13.356 -5.865 -24.434 1.00 86.38 199 GLY A C 1
ATOM 1641 O O . GLY A 1 199 ? 14.554 -5.926 -24.187 1.00 86.38 199 GLY A O 1
ATOM 1642 N N . THR A 1 200 ? 12.439 -5.702 -23.481 1.00 89.25 200 THR A N 1
ATOM 1643 C CA . THR A 1 200 ? 12.727 -5.740 -22.044 1.00 89.25 200 THR A CA 1
ATOM 1644 C C . THR A 1 200 ? 12.075 -6.964 -21.406 1.00 89.25 200 THR A C 1
ATOM 1646 O O . THR A 1 200 ? 11.201 -7.602 -21.999 1.00 89.25 200 THR A O 1
ATOM 1649 N N . THR A 1 201 ? 12.502 -7.317 -20.198 1.00 90.56 201 THR A N 1
ATOM 1650 C CA . THR A 1 201 ? 11.867 -8.364 -19.392 1.00 90.56 201 THR A CA 1
ATOM 1651 C C . THR A 1 201 ? 11.428 -7.821 -18.039 1.00 90.56 201 THR A C 1
ATOM 1653 O O . THR A 1 201 ? 12.057 -6.929 -17.473 1.00 90.56 201 THR A O 1
ATOM 1656 N N . LYS A 1 202 ? 10.366 -8.401 -17.481 1.00 91.62 202 LYS A N 1
ATOM 1657 C CA . LYS A 1 202 ? 9.927 -8.109 -16.113 1.00 91.62 202 LYS A CA 1
ATOM 1658 C C . LYS A 1 202 ? 10.957 -8.582 -15.070 1.00 91.62 202 LYS A C 1
ATOM 1660 O O . LYS A 1 202 ? 11.753 -9.483 -15.365 1.00 91.62 202 LYS A O 1
ATOM 1665 N N . PRO A 1 203 ? 10.915 -8.048 -13.837 1.00 91.44 203 PRO A N 1
ATOM 1666 C CA . PRO A 1 203 ? 11.707 -8.563 -12.727 1.00 91.44 203 PRO A CA 1
ATOM 1667 C C . PRO A 1 203 ? 11.366 -10.018 -12.410 1.00 91.44 203 PRO A C 1
ATOM 1669 O O . PRO A 1 203 ? 10.253 -10.488 -12.649 1.00 91.44 203 PRO A O 1
ATOM 1672 N N . LYS A 1 204 ? 12.330 -10.733 -11.827 1.00 88.31 204 LYS A N 1
ATOM 1673 C CA . LYS A 1 204 ? 12.237 -12.178 -11.582 1.00 88.31 204 LYS A CA 1
ATOM 1674 C C . LYS A 1 204 ? 11.024 -12.562 -10.730 1.00 88.31 204 LYS A C 1
ATOM 1676 O O . LYS A 1 204 ? 10.376 -13.561 -11.024 1.00 88.31 204 LYS A O 1
ATOM 1681 N N . ASN A 1 205 ? 10.729 -11.775 -9.697 1.00 89.56 205 ASN A N 1
ATOM 1682 C CA . ASN A 1 205 ? 9.662 -12.085 -8.744 1.00 89.56 205 ASN A CA 1
ATOM 1683 C C . ASN A 1 205 ? 8.314 -11.461 -9.129 1.00 89.56 205 ASN A C 1
ATOM 1685 O O . ASN A 1 205 ? 7.334 -11.619 -8.405 1.00 89.56 205 ASN A O 1
ATOM 1689 N N . TRP A 1 206 ? 8.241 -10.745 -10.251 1.00 92.25 206 TRP A N 1
ATOM 1690 C CA . TRP A 1 206 ? 7.000 -10.110 -10.669 1.00 92.25 206 TRP A CA 1
ATOM 1691 C C . TRP A 1 206 ? 6.105 -11.112 -11.400 1.00 92.25 206 TRP A C 1
ATOM 1693 O O . TRP A 1 206 ? 6.582 -11.821 -12.291 1.00 92.25 206 TRP A O 1
ATOM 1703 N N . PRO A 1 207 ? 4.794 -11.167 -11.106 1.00 89.31 207 PRO A N 1
ATOM 1704 C CA . PRO A 1 207 ? 3.867 -12.001 -11.864 1.00 89.31 207 PRO A CA 1
ATOM 1705 C C . PRO A 1 207 ? 3.598 -11.415 -13.257 1.00 89.31 207 PRO A C 1
ATOM 1707 O O . PRO A 1 207 ? 3.608 -12.152 -14.244 1.00 89.31 207 PRO A O 1
ATOM 1710 N N . LYS A 1 208 ? 3.457 -10.089 -13.348 1.00 92.12 208 LYS A N 1
ATOM 1711 C CA . LYS A 1 208 ? 3.113 -9.333 -14.560 1.00 92.12 208 LYS A CA 1
ATOM 1712 C C . LYS A 1 208 ? 4.194 -8.298 -14.890 1.00 92.12 208 LYS A C 1
ATOM 1714 O O . LYS A 1 208 ? 4.933 -7.910 -13.985 1.00 92.12 208 LYS A O 1
ATOM 1719 N N . PRO A 1 209 ? 4.328 -7.867 -16.151 1.00 93.25 209 PRO A N 1
ATOM 1720 C CA . PRO A 1 209 ? 5.208 -6.762 -16.509 1.00 93.25 209 PRO A CA 1
ATOM 1721 C C . PRO A 1 209 ? 4.666 -5.410 -16.019 1.00 93.25 209 PRO A C 1
ATOM 1723 O O . PRO A 1 209 ? 3.493 -5.271 -15.676 1.00 93.25 209 PRO A O 1
ATOM 1726 N N . ILE A 1 210 ? 5.529 -4.392 -16.009 1.00 93.25 210 ILE A N 1
ATOM 1727 C CA . ILE A 1 210 ? 5.208 -3.060 -15.468 1.00 93.25 210 ILE A CA 1
ATOM 1728 C C . ILE A 1 210 ? 4.074 -2.338 -16.209 1.00 93.25 210 ILE A C 1
ATOM 1730 O O . ILE A 1 210 ? 3.337 -1.553 -15.617 1.00 93.25 210 ILE A O 1
ATOM 1734 N N . TYR A 1 211 ? 3.899 -2.615 -17.498 1.00 91.75 211 TYR A N 1
ATOM 1735 C CA . TYR A 1 211 ? 2.850 -2.015 -18.320 1.00 91.75 211 TYR A CA 1
ATOM 1736 C C . TYR A 1 211 ? 1.470 -2.680 -18.151 1.00 91.75 211 TYR A C 1
ATOM 1738 O O . TYR A 1 211 ? 0.506 -2.180 -18.717 1.00 91.75 211 TYR A O 1
ATOM 1746 N N . GLU A 1 212 ? 1.358 -3.752 -17.352 1.00 92.88 212 GLU A N 1
ATOM 1747 C CA . GLU A 1 212 ? 0.105 -4.483 -17.062 1.00 92.88 212 GLU A CA 1
ATOM 1748 C C . GLU A 1 212 ? -0.244 -4.499 -15.560 1.00 92.88 212 GLU A C 1
ATOM 1750 O O . GLU A 1 212 ? -0.933 -5.403 -15.068 1.00 92.88 212 GLU A O 1
ATOM 1755 N N . LEU A 1 213 ? 0.271 -3.534 -14.793 1.00 91.38 213 LEU A N 1
ATOM 1756 C CA . LEU A 1 213 ? 0.020 -3.460 -13.350 1.00 91.38 213 LEU A CA 1
ATOM 1757 C C . LEU A 1 213 ? -1.448 -3.143 -13.026 1.00 91.38 213 LEU A C 1
ATOM 1759 O O . LEU A 1 213 ? -1.972 -3.654 -12.035 1.00 91.38 213 LEU A O 1
ATOM 1763 N N . ASP A 1 214 ? -2.109 -2.341 -13.859 1.00 89.62 214 ASP A N 1
ATOM 1764 C CA . ASP A 1 214 ? -3.513 -1.952 -13.740 1.00 89.62 214 ASP A CA 1
ATOM 1765 C C . ASP A 1 214 ? -4.218 -2.090 -15.100 1.00 89.62 214 ASP A C 1
ATOM 1767 O O . ASP A 1 214 ? -4.095 -1.246 -15.981 1.00 89.62 214 ASP A O 1
ATOM 1771 N N . LEU A 1 215 ? -4.959 -3.180 -15.298 1.00 87.62 215 LEU A N 1
ATOM 1772 C CA . LEU A 1 215 ? -5.680 -3.413 -16.556 1.00 87.62 215 LEU A CA 1
ATOM 1773 C C . LEU A 1 215 ? -6.967 -2.579 -16.668 1.00 87.62 215 LEU A C 1
ATOM 1775 O O . LEU A 1 215 ? -7.496 -2.432 -17.769 1.00 87.62 215 LEU A O 1
ATOM 1779 N N . ASP A 1 216 ? -7.463 -2.041 -15.551 1.00 86.38 216 ASP A N 1
ATOM 1780 C CA . ASP A 1 216 ? -8.719 -1.293 -15.504 1.00 86.38 216 ASP A CA 1
ATOM 1781 C C . ASP A 1 216 ? -8.505 0.187 -15.857 1.00 86.38 216 ASP A C 1
ATOM 1783 O O . ASP A 1 216 ? -9.410 0.842 -16.382 1.00 86.38 216 ASP A O 1
ATOM 1787 N N . ASP A 1 217 ? -7.315 0.730 -15.572 1.00 85.88 217 ASP A N 1
ATOM 1788 C CA . ASP A 1 217 ? -6.954 2.113 -15.876 1.00 85.88 217 ASP A CA 1
ATOM 1789 C C . ASP A 1 217 ? -5.617 2.226 -16.635 1.00 85.88 217 ASP A C 1
ATOM 1791 O O . ASP A 1 217 ? -4.546 2.118 -16.027 1.00 85.88 217 ASP A O 1
ATOM 1795 N N . PRO A 1 218 ? -5.638 2.565 -17.940 1.00 83.81 218 PRO A N 1
ATOM 1796 C CA . PRO A 1 218 ? -4.416 2.726 -18.723 1.00 83.81 218 PRO A CA 1
ATOM 1797 C C . PRO A 1 218 ? -3.528 3.876 -18.225 1.00 83.81 218 PRO A C 1
ATOM 1799 O O . PRO A 1 218 ? -2.324 3.864 -18.474 1.00 83.81 218 PRO A O 1
ATOM 1802 N N . THR A 1 219 ? -4.087 4.858 -17.507 1.00 85.12 219 THR A N 1
ATOM 1803 C CA . THR A 1 219 ? -3.325 5.992 -16.956 1.00 85.12 219 THR A CA 1
ATOM 1804 C C . THR A 1 219 ? -2.541 5.634 -15.691 1.00 85.12 219 THR A C 1
ATOM 1806 O O . THR A 1 219 ? -1.673 6.399 -15.276 1.00 85.12 219 THR A O 1
ATOM 1809 N N . ASN A 1 220 ? -2.810 4.466 -15.098 1.00 89.31 220 ASN A N 1
ATOM 1810 C CA . ASN A 1 220 ? -2.164 3.963 -13.887 1.00 89.31 220 ASN A CA 1
ATOM 1811 C C . ASN A 1 220 ? -1.227 2.777 -14.191 1.00 89.31 220 ASN A C 1
ATOM 1813 O O . ASN A 1 220 ? -1.105 1.853 -13.392 1.00 89.31 220 ASN A O 1
ATOM 1817 N N . ASN A 1 221 ? -0.559 2.788 -15.347 1.00 91.75 221 ASN A N 1
ATOM 1818 C CA . ASN A 1 221 ? 0.384 1.745 -15.765 1.00 91.75 221 ASN A CA 1
ATOM 1819 C C . ASN A 1 221 ? 1.818 2.254 -15.922 1.00 91.75 221 ASN A C 1
ATOM 1821 O O . ASN A 1 221 ? 2.082 3.459 -15.989 1.00 91.75 221 ASN A O 1
ATOM 1825 N N . GLY A 1 222 ? 2.756 1.309 -16.006 1.00 92.44 222 GLY A N 1
ATOM 1826 C CA . GLY A 1 222 ? 4.176 1.592 -16.173 1.00 92.44 222 GLY A CA 1
ATOM 1827 C C . GLY A 1 222 ? 4.796 2.198 -14.913 1.00 92.44 222 GLY A C 1
ATOM 1828 O O . GLY A 1 222 ? 4.371 1.917 -13.791 1.00 92.44 222 GLY A O 1
ATOM 1829 N N . PHE A 1 223 ? 5.793 3.062 -15.092 1.00 93.12 223 PHE A N 1
ATOM 1830 C CA . PHE A 1 223 ? 6.456 3.769 -13.992 1.00 93.12 223 PHE A CA 1
ATOM 1831 C C . PHE A 1 223 ? 5.528 4.749 -13.269 1.00 93.12 223 PHE A C 1
ATOM 1833 O O . PHE A 1 223 ? 5.811 5.137 -12.140 1.00 93.12 223 PHE A O 1
ATOM 1840 N N . GLN A 1 224 ? 4.410 5.123 -13.897 1.00 92.69 224 GLN A N 1
ATOM 1841 C CA . GLN A 1 224 ? 3.410 6.028 -13.333 1.00 92.69 224 GLN A CA 1
ATOM 1842 C C . GLN A 1 224 ? 2.358 5.323 -12.466 1.00 92.69 224 GLN A C 1
ATOM 1844 O O . GLN A 1 224 ? 1.502 5.995 -11.892 1.00 92.69 224 GLN A O 1
ATOM 1849 N N . ASN A 1 225 ? 2.421 3.992 -12.337 1.00 93.56 225 ASN A N 1
ATOM 1850 C CA . ASN A 1 225 ? 1.527 3.255 -11.453 1.00 93.56 225 ASN A CA 1
ATOM 1851 C C . ASN A 1 225 ? 1.703 3.713 -9.994 1.00 93.56 225 ASN A C 1
ATOM 1853 O O . ASN A 1 225 ? 2.799 3.670 -9.432 1.00 93.56 225 ASN A O 1
ATOM 1857 N N . GLU A 1 226 ? 0.617 4.122 -9.345 1.00 92.88 226 GLU A N 1
ATOM 1858 C CA . GLU A 1 226 ? 0.703 4.735 -8.019 1.00 92.88 226 GLU A CA 1
ATOM 1859 C C . GLU A 1 226 ? 1.088 3.749 -6.908 1.00 92.88 226 GLU A C 1
ATOM 1861 O O . GLU A 1 226 ? 1.768 4.128 -5.951 1.00 92.88 226 GLU A O 1
ATOM 1866 N N . ALA A 1 227 ? 0.698 2.475 -7.027 1.00 93.12 227 ALA A N 1
ATOM 1867 C CA . ALA A 1 227 ? 1.105 1.448 -6.070 1.00 93.12 227 ALA A CA 1
ATOM 1868 C C . ALA A 1 227 ? 2.610 1.163 -6.176 1.00 93.12 227 ALA A C 1
ATOM 1870 O O . ALA A 1 227 ? 3.277 0.998 -5.153 1.00 93.12 227 ALA A O 1
ATOM 1871 N N . PHE A 1 228 ? 3.146 1.172 -7.399 1.00 94.38 228 PHE A N 1
ATOM 1872 C CA . PHE A 1 228 ? 4.577 1.086 -7.664 1.00 94.38 228 PHE A CA 1
ATOM 1873 C C . PHE A 1 228 ? 5.329 2.302 -7.110 1.00 94.38 228 PHE A C 1
ATOM 1875 O O . PHE A 1 228 ? 6.273 2.130 -6.344 1.00 94.38 228 PHE A O 1
ATOM 1882 N N . ILE A 1 229 ? 4.876 3.529 -7.390 1.00 93.94 229 ILE A N 1
ATOM 1883 C CA . ILE A 1 229 ? 5.499 4.754 -6.854 1.00 93.94 229 ILE A CA 1
ATOM 1884 C C . ILE A 1 229 ? 5.513 4.734 -5.321 1.00 93.94 229 ILE A C 1
ATOM 1886 O O . ILE A 1 229 ? 6.539 5.018 -4.701 1.00 93.94 229 ILE A O 1
ATOM 1890 N N . ASN A 1 230 ? 4.392 4.363 -4.699 1.00 94.12 230 ASN A N 1
ATOM 1891 C CA . ASN A 1 230 ? 4.298 4.242 -3.248 1.00 94.12 230 ASN A CA 1
ATOM 1892 C C . ASN A 1 230 ? 5.260 3.172 -2.701 1.00 94.12 230 ASN A C 1
ATOM 1894 O O . ASN A 1 230 ? 5.862 3.360 -1.644 1.00 94.12 230 ASN A O 1
ATOM 1898 N N . TRP A 1 231 ? 5.464 2.062 -3.419 1.00 94.88 231 TRP A N 1
ATOM 1899 C CA . TRP A 1 231 ? 6.459 1.055 -3.050 1.00 94.88 231 TRP A CA 1
ATOM 1900 C C . TRP A 1 231 ? 7.890 1.602 -3.096 1.00 94.88 231 TRP A C 1
ATOM 1902 O O . TRP A 1 231 ? 8.621 1.469 -2.113 1.00 94.88 231 TRP A O 1
ATOM 1912 N N . MET A 1 232 ? 8.255 2.270 -4.195 1.00 93.56 232 MET A N 1
ATOM 1913 C CA . MET A 1 232 ? 9.599 2.809 -4.439 1.00 93.56 232 MET A CA 1
ATOM 1914 C C . MET A 1 232 ? 10.012 3.909 -3.445 1.00 93.56 232 MET A C 1
ATOM 1916 O O . MET A 1 232 ? 11.199 4.201 -3.293 1.00 93.56 232 MET A O 1
ATOM 1920 N N . GLN A 1 233 ? 9.060 4.514 -2.730 1.00 92.50 233 GLN A N 1
ATOM 1921 C CA . GLN A 1 233 ? 9.347 5.417 -1.616 1.00 92.50 233 GLN A CA 1
ATOM 1922 C C . GLN A 1 233 ? 9.855 4.637 -0.396 1.00 92.50 233 GLN A C 1
ATOM 1924 O O . GLN A 1 233 ? 9.076 4.120 0.402 1.00 92.50 233 GLN A O 1
ATOM 1929 N N . ILE A 1 234 ? 11.173 4.555 -0.242 1.00 93.25 234 ILE A N 1
ATOM 1930 C CA . ILE A 1 234 ? 11.8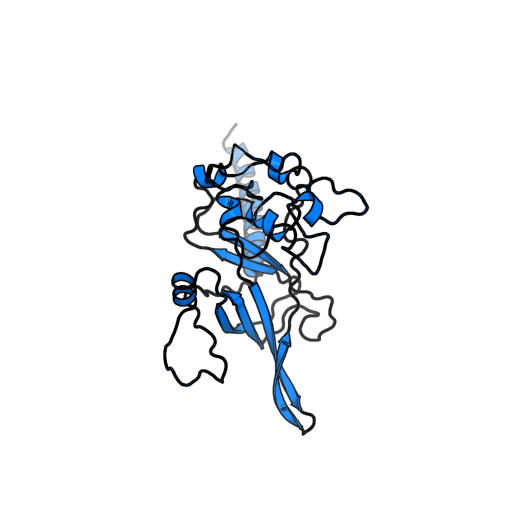30 3.840 0.857 1.00 93.25 234 ILE A CA 1
ATOM 1931 C C . ILE A 1 234 ? 11.337 4.318 2.227 1.00 93.25 234 ILE A C 1
ATOM 1933 O O . ILE A 1 234 ? 11.309 5.513 2.522 1.00 93.25 234 ILE A O 1
ATOM 1937 N N . SER A 1 235 ? 10.988 3.361 3.086 1.00 94.50 235 SER A N 1
ATOM 1938 C CA . SER A 1 235 ? 10.670 3.624 4.488 1.00 94.50 235 SER A CA 1
ATOM 1939 C C . SER A 1 235 ? 11.939 3.674 5.353 1.00 94.50 235 SER A C 1
ATOM 1941 O O . SER A 1 235 ? 12.811 2.815 5.210 1.00 94.50 235 SER A O 1
ATOM 1943 N N . PRO A 1 236 ? 12.063 4.653 6.272 1.00 93.94 236 PRO A N 1
ATOM 1944 C CA . PRO A 1 236 ? 13.260 4.813 7.104 1.00 93.94 236 PRO A CA 1
ATOM 1945 C C . PRO A 1 236 ? 13.356 3.788 8.247 1.00 93.94 236 PRO A C 1
ATOM 1947 O O . PRO A 1 236 ? 14.428 3.624 8.828 1.00 93.94 236 PRO A O 1
ATOM 1950 N N . PHE A 1 237 ? 12.255 3.101 8.565 1.00 95.06 237 PHE A N 1
ATOM 1951 C CA . PHE A 1 237 ? 12.146 2.127 9.652 1.00 95.06 237 PHE A CA 1
ATOM 1952 C C . PHE A 1 237 ? 11.881 0.717 9.114 1.00 95.06 237 PHE A C 1
ATOM 1954 O O . PHE A 1 237 ? 11.339 0.558 8.023 1.00 95.06 237 PHE A O 1
ATOM 1961 N N . SER A 1 238 ? 12.219 -0.301 9.910 1.00 94.12 238 SER A N 1
ATOM 1962 C CA . SER A 1 238 ? 11.963 -1.716 9.598 1.00 94.12 238 SER A CA 1
ATOM 1963 C C . SER A 1 238 ? 10.497 -2.125 9.737 1.00 94.12 238 SER A C 1
ATOM 1965 O O . SER A 1 238 ? 10.084 -3.141 9.183 1.00 94.12 238 SER A O 1
ATOM 1967 N N . SER A 1 239 ? 9.725 -1.344 10.492 1.00 96.19 239 SER A N 1
ATOM 1968 C CA . SER A 1 239 ? 8.278 -1.478 10.602 1.00 96.19 239 SER A CA 1
ATOM 1969 C C . SER A 1 239 ? 7.631 -0.241 10.002 1.00 96.19 239 SER A C 1
ATOM 1971 O O . SER A 1 239 ? 7.864 0.877 10.465 1.00 96.19 239 SER A O 1
ATOM 1973 N N . PHE A 1 240 ? 6.843 -0.429 8.950 1.00 96.06 240 PHE A N 1
ATOM 1974 C CA . PHE A 1 240 ? 6.221 0.669 8.219 1.00 96.06 240 PHE A CA 1
ATOM 1975 C C . PHE A 1 240 ? 4.874 0.255 7.644 1.00 96.06 240 PHE A C 1
ATOM 1977 O O . PHE A 1 240 ? 4.550 -0.926 7.528 1.00 96.06 240 PHE A O 1
ATOM 1984 N N . ARG A 1 241 ? 4.089 1.263 7.261 1.00 95.69 241 ARG A N 1
ATOM 1985 C CA . ARG A 1 241 ? 2.823 1.088 6.555 1.00 95.69 241 ARG A CA 1
ATOM 1986 C C . ARG A 1 241 ? 2.809 1.918 5.284 1.00 95.69 241 ARG A C 1
ATOM 1988 O O . ARG A 1 241 ? 3.319 3.037 5.269 1.00 95.69 241 ARG A O 1
ATOM 1995 N N . LYS A 1 242 ? 2.204 1.378 4.234 1.00 95.62 242 LYS A N 1
ATOM 1996 C CA . LYS A 1 242 ? 2.050 2.030 2.932 1.00 95.62 242 LYS A CA 1
ATOM 1997 C C . LYS A 1 242 ? 0.583 2.019 2.532 1.00 95.62 242 LYS A C 1
ATOM 1999 O O . LYS A 1 242 ? -0.141 1.065 2.811 1.00 95.62 242 LYS A O 1
ATOM 2004 N N . ALA A 1 243 ? 0.132 3.107 1.910 1.00 95.81 243 ALA A N 1
ATOM 2005 C CA . ALA A 1 243 ? -1.248 3.226 1.451 1.00 95.81 243 ALA A CA 1
ATOM 2006 C C . ALA A 1 243 ? -1.564 2.163 0.384 1.00 95.81 243 ALA A C 1
ATOM 2008 O O . ALA A 1 243 ? -0.895 2.076 -0.644 1.00 95.81 243 ALA A O 1
ATOM 2009 N N . TYR A 1 244 ? -2.588 1.350 0.621 1.00 95.75 244 TYR A N 1
ATOM 2010 C CA . TYR A 1 244 ? -3.102 0.413 -0.376 1.00 95.75 244 TYR A CA 1
ATOM 2011 C C . TYR A 1 244 ? -4.172 1.069 -1.253 1.00 95.75 244 TYR A C 1
ATOM 2013 O O . TYR A 1 244 ? -4.188 0.888 -2.471 1.00 95.75 244 TYR A O 1
ATOM 2021 N N . GLY A 1 245 ? -5.066 1.825 -0.613 1.00 94.88 245 GLY A N 1
ATOM 2022 C CA . GLY A 1 245 ? -6.257 2.402 -1.223 1.00 94.88 245 GLY A CA 1
ATOM 2023 C C . GLY A 1 245 ? -7.158 3.075 -0.195 1.00 94.88 245 GLY A C 1
ATOM 2024 O O . GLY A 1 245 ? -6.836 3.144 0.992 1.00 94.88 245 GLY A O 1
ATOM 2025 N N . TYR A 1 246 ? -8.310 3.546 -0.648 1.00 93.44 246 TYR A N 1
ATOM 2026 C CA . TYR A 1 246 ? -9.376 4.050 0.214 1.00 93.44 246 TYR A CA 1
ATOM 2027 C C . TYR A 1 246 ? -10.729 3.507 -0.235 1.00 93.44 246 TYR A C 1
ATOM 2029 O O . TYR A 1 246 ? -10.896 3.048 -1.366 1.00 93.44 246 TYR A O 1
ATOM 2037 N N . ILE A 1 247 ? -11.702 3.537 0.667 1.00 92.00 247 ILE A N 1
ATOM 2038 C CA . ILE A 1 247 ? -13.038 3.007 0.401 1.00 92.00 247 ILE A CA 1
ATOM 2039 C C . ILE A 1 247 ? -13.842 4.000 -0.432 1.00 92.00 247 ILE A C 1
ATOM 2041 O O . ILE A 1 247 ? -13.933 5.184 -0.094 1.00 92.00 247 ILE A O 1
ATOM 2045 N N . ASP A 1 248 ? -14.469 3.509 -1.502 1.00 88.00 248 ASP A N 1
ATOM 2046 C CA . ASP A 1 248 ? -15.371 4.337 -2.291 1.00 88.00 248 ASP A CA 1
ATOM 2047 C C . ASP A 1 248 ? -16.705 4.552 -1.566 1.00 88.00 248 ASP A C 1
ATOM 2049 O O . ASP A 1 248 ? -17.516 3.640 -1.385 1.00 88.00 248 ASP A O 1
ATOM 2053 N N . HIS A 1 249 ? -16.948 5.801 -1.178 1.00 84.81 249 HIS A N 1
ATOM 2054 C CA . HIS A 1 249 ? -18.194 6.241 -0.557 1.00 84.81 249 HIS A CA 1
ATOM 2055 C C . HIS A 1 249 ? -19.173 6.882 -1.561 1.00 84.81 249 HIS A C 1
ATOM 2057 O O . HIS A 1 249 ? -20.231 7.354 -1.148 1.00 84.81 249 HIS A O 1
ATOM 2063 N N . ARG A 1 250 ? -18.832 6.955 -2.859 1.00 78.81 250 ARG A N 1
ATOM 2064 C CA . ARG A 1 250 ? -19.685 7.559 -3.905 1.00 78.81 250 ARG A CA 1
ATOM 2065 C C . ARG A 1 250 ? -20.802 6.629 -4.353 1.00 78.81 250 ARG A C 1
ATOM 2067 O O . ARG A 1 250 ? -21.875 7.095 -4.728 1.00 78.81 250 ARG A O 1
ATOM 2074 N N . VAL A 1 251 ? -20.559 5.320 -4.312 1.00 70.06 251 VAL A N 1
ATOM 2075 C CA . VAL A 1 251 ? -21.603 4.327 -4.557 1.00 70.06 251 VAL A CA 1
ATOM 2076 C C . VAL A 1 251 ? -22.615 4.448 -3.421 1.00 70.06 251 VAL A C 1
ATOM 2078 O O . VAL A 1 251 ? -22.283 4.159 -2.271 1.00 70.06 251 VAL A O 1
ATOM 2081 N N . ASN A 1 252 ? -23.836 4.889 -3.747 1.00 61.25 252 ASN A N 1
ATOM 2082 C CA . ASN A 1 252 ? -24.968 5.055 -2.826 1.00 61.25 252 ASN A CA 1
ATOM 2083 C C . ASN A 1 252 ? -25.478 3.694 -2.316 1.00 61.25 252 ASN A C 1
ATOM 2085 O O . ASN A 1 252 ? -26.621 3.297 -2.529 1.00 61.25 252 ASN A O 1
ATOM 2089 N N . SER A 1 253 ? -24.614 2.955 -1.628 1.00 66.19 253 SER A N 1
ATOM 2090 C CA . SER A 1 253 ? -25.012 1.841 -0.790 1.00 66.19 253 SER A CA 1
ATOM 2091 C C . SER A 1 253 ? -25.282 2.389 0.608 1.00 66.19 253 SER A C 1
ATOM 2093 O O . SER A 1 253 ? -24.514 3.200 1.137 1.00 66.19 253 SER A O 1
ATOM 2095 N N . SER A 1 254 ? -26.370 1.942 1.236 1.00 67.06 254 SER A N 1
ATOM 2096 C CA . SER A 1 254 ? -26.737 2.347 2.601 1.00 67.06 254 SER A CA 1
ATOM 2097 C C . SER A 1 254 ? -25.630 2.076 3.628 1.00 67.06 254 SER A C 1
ATOM 2099 O O . SER A 1 254 ? -25.643 2.642 4.717 1.00 67.06 254 SER A O 1
ATOM 2101 N N . PHE A 1 255 ? -24.668 1.217 3.283 1.00 70.38 255 PHE A N 1
ATOM 2102 C CA . PHE A 1 255 ? -23.606 0.743 4.156 1.00 70.38 255 PHE A CA 1
ATOM 2103 C C . PHE A 1 255 ? -22.306 1.545 4.075 1.00 70.38 255 PHE A C 1
ATOM 2105 O O . PHE A 1 255 ? -21.487 1.382 4.980 1.00 70.38 255 PHE A O 1
ATOM 2112 N N . THR A 1 256 ? -22.117 2.351 3.024 1.00 77.19 256 THR A N 1
ATOM 2113 C CA . THR A 1 256 ? -20.886 3.121 2.775 1.00 77.19 256 THR A CA 1
ATOM 2114 C C . THR A 1 256 ? -21.108 4.635 2.738 1.00 77.19 256 THR A C 1
ATOM 2116 O O . THR A 1 256 ? -20.135 5.373 2.819 1.00 77.19 256 THR A O 1
ATOM 2119 N N . SER A 1 257 ? -22.341 5.144 2.658 1.00 75.25 257 SER A N 1
ATOM 2120 C CA . SER A 1 257 ? -22.601 6.584 2.450 1.00 75.25 257 SER A CA 1
ATOM 2121 C C . SER A 1 257 ? -22.040 7.508 3.548 1.00 75.25 257 SER A C 1
ATOM 2123 O O . SER A 1 257 ? -21.449 8.545 3.244 1.00 75.25 257 SER A O 1
ATOM 2125 N N . ASN A 1 258 ? -22.163 7.107 4.818 1.00 82.06 258 ASN A N 1
ATOM 2126 C CA . ASN A 1 258 ? -21.715 7.884 5.985 1.00 82.06 258 ASN A CA 1
ATOM 2127 C C . ASN A 1 258 ? -20.407 7.355 6.609 1.00 82.06 258 ASN A C 1
ATOM 2129 O O . ASN A 1 258 ? -20.072 7.714 7.736 1.00 82.06 258 ASN A O 1
ATOM 2133 N N . GLY A 1 259 ? -19.676 6.497 5.893 1.00 86.75 259 GLY A N 1
ATOM 2134 C CA . GLY A 1 259 ? -18.563 5.715 6.435 1.00 86.75 259 GLY A CA 1
ATOM 2135 C C . GLY A 1 259 ? -18.873 4.220 6.444 1.00 86.75 259 GLY A C 1
ATOM 2136 O O . GLY A 1 259 ? -19.836 3.781 5.815 1.00 86.75 259 GLY A O 1
ATOM 2137 N N . LEU A 1 260 ? -18.062 3.430 7.145 1.00 91.06 260 LEU A N 1
ATOM 2138 C CA . LEU A 1 260 ? -18.343 2.012 7.360 1.00 91.06 260 LEU A CA 1
ATOM 2139 C C . LEU A 1 260 ? -19.213 1.846 8.600 1.00 91.06 260 LEU A C 1
ATOM 2141 O O . LEU A 1 260 ? -18.824 2.225 9.696 1.00 91.06 260 LEU A O 1
ATOM 2145 N N . GLN A 1 261 ? -20.392 1.253 8.456 1.00 90.69 261 GLN A N 1
ATOM 2146 C CA . GLN A 1 261 ? -21.251 0.991 9.615 1.00 90.69 261 GLN A CA 1
ATOM 2147 C C . GLN A 1 261 ? -20.731 -0.163 10.480 1.00 90.69 261 GLN A C 1
ATOM 2149 O O . GLN A 1 261 ? -19.977 -1.015 10.011 1.00 90.69 261 GLN A O 1
ATOM 2154 N N . ALA A 1 262 ? -21.238 -0.262 11.707 1.00 92.31 262 ALA A N 1
ATOM 2155 C CA . ALA A 1 262 ? -20.967 -1.407 12.562 1.00 92.31 262 ALA A CA 1
ATOM 2156 C C . ALA A 1 262 ? -21.425 -2.727 11.914 1.00 92.31 262 ALA A C 1
ATOM 2158 O O . ALA A 1 262 ? -22.474 -2.779 11.259 1.00 92.31 262 ALA A O 1
ATOM 2159 N N . GLY A 1 263 ? -20.667 -3.802 12.106 1.00 92.50 263 GLY A N 1
ATOM 2160 C CA . GLY A 1 263 ? -21.071 -5.128 11.657 1.00 92.50 263 GLY A CA 1
ATOM 2161 C C . GLY A 1 263 ? -19.910 -6.072 11.403 1.00 92.50 263 GLY A C 1
ATOM 2162 O O . GLY A 1 263 ? -18.754 -5.772 11.682 1.00 92.50 263 GLY A O 1
ATOM 2163 N N . TYR A 1 264 ? -20.244 -7.234 10.851 1.00 94.50 264 TYR A N 1
ATOM 2164 C CA . TYR A 1 264 ? -19.252 -8.220 10.452 1.00 94.50 264 TYR A CA 1
ATOM 2165 C C . TYR A 1 264 ? -18.776 -7.958 9.030 1.00 94.50 264 TYR A C 1
ATOM 2167 O O . TYR A 1 264 ? -19.586 -7.827 8.110 1.00 94.50 264 TYR A O 1
ATOM 2175 N N . TYR A 1 265 ? -17.466 -7.957 8.857 1.00 94.56 265 TYR A N 1
ATOM 2176 C CA . TYR A 1 265 ? -16.787 -7.803 7.587 1.00 94.56 265 TYR A CA 1
ATOM 2177 C C . TYR A 1 265 ? -15.880 -9.002 7.356 1.00 94.56 265 TYR A C 1
ATOM 2179 O O . TYR A 1 265 ? -15.289 -9.544 8.288 1.00 94.56 265 TYR A O 1
ATOM 2187 N N . LEU A 1 266 ? -15.811 -9.419 6.102 1.00 94.81 266 LEU A N 1
ATOM 2188 C CA . LEU A 1 266 ? -14.928 -10.455 5.615 1.00 94.81 266 LEU A CA 1
ATOM 2189 C C . LEU A 1 266 ? -13.830 -9.778 4.799 1.00 94.81 266 LEU A C 1
ATOM 2191 O O . LEU A 1 266 ? -14.120 -9.148 3.779 1.00 94.81 266 LEU A O 1
ATOM 2195 N N . LEU A 1 267 ? -12.596 -9.895 5.268 1.00 95.19 267 LEU A N 1
ATOM 2196 C CA . LEU A 1 267 ? -11.404 -9.505 4.535 1.00 95.19 267 LEU A CA 1
ATOM 2197 C C . LEU A 1 267 ? -10.878 -10.745 3.810 1.00 95.19 267 LEU A C 1
ATOM 2199 O O . LEU A 1 267 ? -10.516 -11.727 4.455 1.00 95.19 267 LEU A O 1
ATOM 2203 N N . LEU A 1 268 ? -10.882 -10.703 2.483 1.00 94.88 268 LEU A N 1
ATOM 2204 C CA . LEU A 1 268 ? -10.282 -11.724 1.635 1.00 94.88 268 LEU A CA 1
ATOM 2205 C C . LEU A 1 268 ? -8.912 -11.229 1.189 1.00 94.88 268 LEU A C 1
ATOM 2207 O O . LEU A 1 268 ? -8.778 -10.095 0.725 1.00 94.88 268 LEU A O 1
ATOM 2211 N N . ILE A 1 269 ? -7.913 -12.085 1.340 1.00 95.25 269 ILE A N 1
ATOM 2212 C CA . ILE A 1 269 ? -6.519 -11.779 1.046 1.00 95.25 269 ILE A CA 1
ATOM 2213 C C . ILE A 1 269 ? -6.047 -12.816 0.036 1.00 95.25 269 ILE A C 1
ATOM 2215 O O . ILE A 1 269 ? -6.180 -14.019 0.273 1.00 95.25 269 ILE A O 1
ATOM 2219 N N . ASN A 1 270 ? -5.513 -12.349 -1.087 1.00 93.75 270 ASN A N 1
ATOM 2220 C CA . ASN A 1 270 ? -4.702 -13.187 -1.960 1.00 93.75 270 ASN A CA 1
ATOM 2221 C C . ASN A 1 270 ? -3.245 -12.955 -1.553 1.00 93.75 270 ASN A C 1
ATOM 2223 O O . ASN A 1 270 ? -2.711 -11.881 -1.838 1.00 93.75 270 ASN A O 1
ATOM 2227 N N . TYR A 1 271 ? -2.707 -13.936 -0.832 1.00 88.75 271 TYR A N 1
ATOM 2228 C CA . TYR A 1 271 ? -1.327 -14.061 -0.364 1.00 88.75 271 TYR A CA 1
ATOM 2229 C C . TYR A 1 271 ? -0.449 -14.619 -1.490 1.00 88.75 271 TYR A C 1
ATOM 2231 O O . TYR A 1 271 ? -0.954 -15.495 -2.244 1.00 88.75 271 TYR A O 1
#

InterPro domains:
  IPR005045 CDC50/LEM3 family [PF03381] (25-271)
  IPR005045 CDC50/LEM3 family [PIRSF015840] (2-261)
  IPR005045 CDC50/LEM3 family [PTHR10926] (2-252)

Foldseek 3Di:
DDPVVVVVVVVVVVVVVVVVVVVVVVVVVPDDDDDDDQQQFWADDDPVPPPDPDRDGPVNVCVVPPPDWGKGKDKDWDAFDFPWFFDKDKFAQACLVPVQQLQQFDQCLQQQNDQADPRRPDPDPDQFAEPRGGNLLLPADDKDKWKWFWDWDADPVRDTDTDTHTWDWAQPPQADCPVRRGDQHDDDPPDASVVSCPRHHYRPSDPDRQCVPDPPDNCLGHSNNRSSNQSSPGDNDNIDIGTRGITDLPPPDPQRVRGHHTHMMMMMMTD

Secondary structure (DSSP, 8-state):
--HHHHHHHHHHHHHHHHHHHHHHHHHHHT--------TTPBBP--GGGTT-----BHHHHHHHSTT---EEEEEEEE--EES--EEEEEESS--TT-HHHHH---HHHHTTS-S--S-SS-----SS-BSS-SHHHHT----EEEEEEEEEEE-TTS-EEEEEEEE-EE-SS-S---TTT--PPPPPTTS-HHHHTTT-B--TT-SS-GGGS-SS-GGG-GGG-HHHHHHHS--SSSSEEEEEEEE---S--TTTTTEEPSEEEEEEEE-

Sequence (271 aa):
MTVGSWLPIFKTLSIIYLIMGLICFYLNLSVIEYKFEYTDCLRDLEPQQQNIPKILHCKDVIDKNPGSICRCQILVYMNPIPKNVYIYYGMEFYYQNYMPYVNSIDSLQLCGQQLISDDCSSKNNVTLPIVPCGMTANSMFNDTFELKKRILARDQHGKIKRYLYPISIIRKNISWRYMERYQNPIVPANESLEYAFRGTTKPKNWPKPIYELDLDDPTNNGFQNEAFINWMQISPFSSFRKAYGYIDHRVNSSFTSNGLQAGYYLLLINY